Protein AF-A0A496U8Z9-F1 (afdb_monomer)

Structure (mmCIF, N/CA/C/O backbone):
data_AF-A0A496U8Z9-F1
#
_entry.id   AF-A0A496U8Z9-F1
#
loop_
_atom_site.group_PDB
_atom_site.id
_atom_site.type_symbol
_atom_site.label_atom_id
_atom_site.label_alt_id
_atom_site.label_comp_id
_atom_site.label_asym_id
_atom_site.label_entity_id
_atom_site.label_seq_id
_atom_site.pdbx_PDB_ins_code
_atom_site.Cartn_x
_atom_site.Cartn_y
_atom_site.Cartn_z
_atom_site.occupancy
_atom_site.B_iso_or_equiv
_atom_site.auth_seq_id
_atom_site.auth_comp_id
_atom_site.auth_asym_id
_atom_site.auth_atom_id
_atom_site.pdbx_PDB_model_num
ATOM 1 N N . SER A 1 1 ? -59.327 -59.558 38.442 1.00 37.56 1 SER A N 1
ATOM 2 C CA . SER A 1 1 ? -58.026 -59.622 37.744 1.00 37.56 1 SER A CA 1
ATOM 3 C C . SER A 1 1 ? -57.843 -58.344 36.946 1.00 37.56 1 SER A C 1
ATOM 5 O O . SER A 1 1 ? -58.833 -57.850 36.434 1.00 37.56 1 SER A O 1
ATOM 7 N N . CYS A 1 2 ? -56.614 -57.808 36.959 1.00 31.17 2 CYS A N 1
ATOM 8 C CA . CYS A 1 2 ? -55.960 -56.883 36.011 1.00 31.17 2 CYS A CA 1
ATOM 9 C C . CYS A 1 2 ? -56.812 -56.278 34.872 1.00 31.17 2 CYS A C 1
ATOM 11 O O . CYS A 1 2 ? -57.546 -56.996 34.214 1.00 31.17 2 CYS A O 1
ATOM 13 N N . SER A 1 3 ? -56.682 -55.022 34.450 1.00 31.50 3 SER A N 1
ATOM 14 C CA . SER A 1 3 ? -55.621 -54.024 34.623 1.00 31.50 3 SER A CA 1
ATOM 15 C C . SER A 1 3 ? -56.029 -52.769 33.832 1.00 31.50 3 SER A C 1
ATOM 17 O O . SER A 1 3 ? -56.545 -52.873 32.724 1.00 31.50 3 SER A O 1
ATOM 19 N N . THR A 1 4 ? -55.761 -51.610 34.425 1.00 34.09 4 THR A N 1
ATOM 20 C CA . THR A 1 4 ? -55.502 -50.270 33.860 1.00 34.09 4 THR A CA 1
ATOM 21 C C . THR A 1 4 ? -55.367 -50.082 32.335 1.00 34.09 4 THR A C 1
ATOM 23 O O . THR A 1 4 ? -54.475 -50.662 31.721 1.00 34.09 4 THR A O 1
ATOM 26 N N . SER A 1 5 ? -56.060 -49.068 31.792 1.00 32.75 5 SER A N 1
ATOM 27 C CA . SER A 1 5 ? -55.407 -48.002 31.002 1.00 32.75 5 SER A CA 1
ATOM 28 C C . SER A 1 5 ? -56.234 -46.704 31.029 1.00 32.75 5 SER A C 1
ATOM 30 O O . SER A 1 5 ? -57.256 -46.581 30.351 1.00 32.75 5 SER A O 1
ATOM 32 N N . GLU A 1 6 ? -55.787 -45.735 31.826 1.00 32.94 6 GLU A N 1
ATOM 33 C CA . GLU A 1 6 ? -56.320 -44.372 31.899 1.00 32.94 6 GLU A CA 1
ATOM 34 C C . GLU A 1 6 ? -55.903 -43.561 30.659 1.00 32.94 6 GLU A C 1
ATOM 36 O O . GLU A 1 6 ? -54.720 -43.486 30.324 1.00 32.94 6 GLU A O 1
ATOM 41 N N . ARG A 1 7 ? -56.858 -42.899 29.992 1.00 35.31 7 ARG A N 1
ATOM 42 C CA . ARG A 1 7 ? -56.572 -41.811 29.042 1.00 35.31 7 ARG A CA 1
ATOM 43 C C . ARG A 1 7 ? -56.657 -40.482 29.791 1.00 35.31 7 ARG A C 1
ATOM 45 O O . ARG A 1 7 ? -57.734 -40.102 30.240 1.00 35.31 7 ARG A O 1
ATOM 52 N N . LYS A 1 8 ? -55.528 -39.777 29.914 1.00 36.38 8 LYS A N 1
ATOM 53 C CA . LYS A 1 8 ? -55.473 -38.389 30.402 1.00 36.38 8 LYS A CA 1
ATOM 54 C C . LYS A 1 8 ? -55.891 -37.395 29.301 1.00 36.38 8 LYS A C 1
ATOM 56 O O . LYS A 1 8 ? -55.638 -37.674 28.127 1.00 36.38 8 LYS A O 1
ATOM 61 N N . PRO A 1 9 ? -56.489 -36.240 29.653 1.00 36.28 9 PRO A N 1
ATOM 62 C CA . PRO A 1 9 ? -56.895 -35.217 28.697 1.00 36.28 9 PRO A CA 1
ATOM 63 C C . PRO A 1 9 ? -55.717 -34.334 28.263 1.00 36.28 9 PRO A C 1
ATOM 65 O O . PRO A 1 9 ? -54.740 -34.159 28.992 1.00 36.28 9 PRO A O 1
ATOM 68 N N . ALA A 1 10 ? -55.840 -33.774 27.058 1.00 34.84 10 ALA A N 1
ATOM 69 C CA . ALA A 1 10 ? -54.882 -32.870 26.436 1.00 34.84 10 ALA A CA 1
ATOM 70 C C . ALA A 1 10 ? -54.678 -31.596 27.278 1.00 34.84 10 ALA A C 1
ATOM 72 O O . ALA A 1 10 ? -55.595 -30.796 27.458 1.00 34.84 10 ALA A O 1
ATOM 73 N N . GLY A 1 11 ? -53.460 -31.431 27.795 1.00 33.94 11 GLY A N 1
ATOM 74 C CA . GLY A 1 11 ? -53.018 -30.256 28.536 1.00 33.94 11 GLY A CA 1
ATOM 75 C C . GLY A 1 11 ? -52.516 -29.145 27.615 1.00 33.94 11 GLY A C 1
ATOM 76 O O . GLY A 1 11 ? -51.695 -29.379 26.732 1.00 33.94 11 GLY A O 1
ATOM 77 N N . GLN A 1 12 ? -53.049 -27.949 27.868 1.00 33.72 12 GLN A N 1
ATOM 78 C CA . GLN A 1 12 ? -52.487 -26.609 27.674 1.00 33.72 12 GLN A CA 1
ATOM 79 C C . GLN A 1 12 ? -51.120 -26.521 26.970 1.00 33.72 12 GLN A C 1
ATOM 81 O O . GLN A 1 12 ? -50.080 -26.900 27.510 1.00 33.72 12 GLN A O 1
ATOM 86 N N . GLN A 1 13 ? -51.127 -25.881 25.798 1.00 32.47 13 GLN A N 1
ATOM 87 C CA . GLN A 1 13 ? -49.945 -25.292 25.174 1.00 32.47 13 GLN A CA 1
ATOM 88 C C . GLN A 1 13 ? -49.421 -24.157 26.066 1.00 32.47 13 GLN A C 1
ATOM 90 O O . GLN A 1 13 ? -49.832 -23.006 25.956 1.00 32.47 13 GLN A O 1
ATOM 95 N N . GLY A 1 14 ? -48.520 -24.503 26.983 1.00 31.98 14 GLY A N 1
ATOM 96 C CA . GLY A 1 14 ? -47.671 -23.539 27.664 1.00 31.98 14 GLY A CA 1
ATOM 97 C C . GLY A 1 14 ? -46.698 -22.930 26.660 1.00 31.98 14 GLY A C 1
ATOM 98 O O . GLY A 1 14 ? -45.898 -23.639 26.044 1.00 31.98 14 GLY A O 1
ATOM 99 N N . SER A 1 15 ? -46.774 -21.611 26.503 1.00 34.94 15 SER A N 1
ATOM 100 C CA . SER A 1 15 ? -45.775 -20.798 25.824 1.00 34.94 15 SER A CA 1
ATOM 101 C C . SER A 1 15 ? -44.410 -21.044 26.468 1.00 34.94 15 SER A C 1
ATOM 103 O O . SER A 1 15 ? -44.129 -20.548 27.561 1.00 34.94 15 SER A O 1
ATOM 105 N N . LYS A 1 16 ? -43.545 -21.811 25.800 1.00 35.56 16 LYS A N 1
ATOM 106 C CA . LYS A 1 16 ? -42.118 -21.794 26.110 1.00 35.56 16 LYS A CA 1
ATOM 107 C C . LYS A 1 16 ? -41.588 -20.441 25.663 1.00 35.56 16 LYS A C 1
ATOM 109 O O . LYS A 1 16 ? -41.368 -20.206 24.478 1.00 35.56 16 LYS A O 1
ATOM 114 N N . SER A 1 17 ? -41.469 -19.551 26.640 1.00 34.66 17 SER A N 1
ATOM 115 C CA . SER A 1 17 ? -40.651 -18.351 26.602 1.00 34.66 17 SER A CA 1
ATOM 116 C C . SER A 1 17 ? -39.346 -18.649 25.870 1.00 34.66 17 SER A C 1
ATOM 118 O O . SER A 1 17 ? -38.531 -19.449 26.332 1.00 34.66 17 SER A O 1
ATOM 120 N N . ALA A 1 18 ? -39.173 -18.016 24.713 1.00 37.81 18 ALA A N 1
ATOM 121 C CA . ALA A 1 18 ? -37.884 -17.884 24.070 1.00 37.81 18 ALA A CA 1
ATOM 122 C C . ALA A 1 18 ? -37.000 -17.048 25.003 1.00 37.81 18 ALA A C 1
ATOM 124 O O . ALA A 1 18 ? -37.036 -15.818 24.985 1.00 37.81 18 ALA A O 1
ATOM 125 N N . GLU A 1 19 ? -36.245 -17.721 25.869 1.00 35.44 19 GLU A N 1
ATOM 126 C CA . GLU A 1 19 ? -35.077 -17.130 26.505 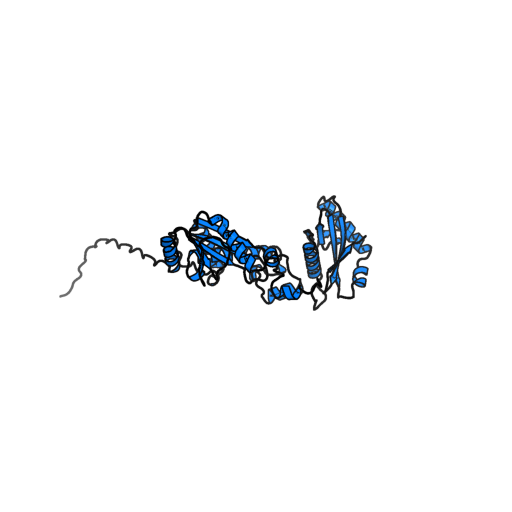1.00 35.44 19 GLU A CA 1
ATOM 127 C C . GLU A 1 19 ? -34.099 -16.775 25.385 1.00 35.44 19 GLU A C 1
ATOM 129 O O . GLU A 1 19 ? -33.361 -17.606 24.861 1.00 35.44 19 GLU A O 1
ATOM 134 N N . CYS A 1 20 ? -34.179 -15.518 24.957 1.00 34.84 20 CYS A N 1
ATOM 135 C CA . CYS A 1 20 ? -33.218 -14.878 24.083 1.00 34.84 20 CYS A CA 1
ATOM 136 C C . CYS A 1 20 ? -31.844 -15.006 24.746 1.00 34.84 20 CYS A C 1
ATOM 138 O O . CYS A 1 20 ? -31.575 -14.355 25.761 1.00 34.84 20 CYS A O 1
ATOM 140 N N . SER A 1 21 ? -30.987 -15.879 24.209 1.00 40.31 21 SER A N 1
ATOM 141 C CA . SER A 1 21 ? -29.599 -15.970 24.635 1.00 40.31 21 SER A CA 1
ATOM 142 C C . SER A 1 21 ? -28.956 -14.610 24.376 1.00 40.31 21 SER A C 1
ATOM 144 O O . SER A 1 21 ? -28.661 -14.269 23.231 1.00 40.31 21 SER A O 1
ATOM 146 N N . ARG A 1 22 ? -28.764 -13.799 25.420 1.00 48.03 22 ARG A N 1
ATOM 147 C CA . ARG A 1 22 ? -27.921 -12.605 25.321 1.00 48.03 22 ARG A CA 1
ATOM 148 C C . ARG A 1 22 ? -26.521 -13.097 24.977 1.00 48.03 22 ARG A C 1
ATOM 150 O O . ARG A 1 22 ? -25.828 -13.624 25.845 1.00 48.03 22 ARG A O 1
ATOM 157 N N . SER A 1 23 ? -26.131 -12.987 23.710 1.00 60.88 23 SER A N 1
ATOM 158 C CA . SER A 1 23 ? -24.757 -13.245 23.293 1.00 60.88 23 SER A CA 1
ATOM 159 C C . SER A 1 23 ? -23.847 -12.358 24.137 1.00 60.88 23 SER A C 1
ATOM 161 O O . SER A 1 23 ? -24.056 -11.145 24.221 1.00 60.88 23 SER A O 1
ATOM 163 N N . LYS A 1 24 ? -22.879 -12.964 24.824 1.00 84.00 24 LYS A N 1
ATOM 164 C CA . LYS A 1 24 ? -21.907 -12.232 25.635 1.00 84.00 24 LYS A CA 1
ATOM 165 C C . LYS A 1 24 ? -21.156 -11.256 24.722 1.00 84.00 24 LYS A C 1
ATOM 167 O O . LYS A 1 24 ? -20.580 -11.696 23.732 1.00 84.00 24 LYS A O 1
ATOM 172 N N . LEU A 1 25 ? -21.182 -9.963 25.058 1.00 89.12 25 LEU A N 1
ATOM 173 C CA . LEU A 1 25 ? -20.437 -8.931 24.329 1.00 89.12 25 LEU A CA 1
ATOM 174 C C . LEU A 1 25 ? -18.949 -9.285 24.279 1.00 89.12 25 LEU A C 1
ATOM 176 O O . LEU A 1 25 ? -18.395 -9.819 25.249 1.00 89.12 25 LEU A O 1
ATOM 180 N N . SER A 1 26 ? -18.301 -8.975 23.161 1.00 91.69 26 SER A N 1
ATOM 181 C CA . SER A 1 26 ? -16.880 -9.240 22.984 1.00 91.69 26 SER A CA 1
ATOM 182 C C . SER A 1 26 ? -16.027 -8.350 23.895 1.00 91.69 26 SER A C 1
ATOM 184 O O . SER A 1 26 ? -16.352 -7.195 24.169 1.00 91.69 26 SER A O 1
ATOM 186 N N . GLU A 1 27 ? -14.876 -8.861 24.344 1.00 93.44 27 GLU A N 1
ATOM 187 C CA . GLU A 1 27 ? -13.920 -8.066 25.135 1.00 93.44 27 GLU A CA 1
ATOM 188 C C . GLU A 1 27 ? -13.442 -6.821 24.372 1.00 93.44 27 GLU A C 1
ATOM 190 O O . GLU A 1 27 ? -13.219 -5.773 24.972 1.00 93.44 27 GLU A O 1
ATOM 195 N N . ARG A 1 28 ? -13.345 -6.923 23.038 1.00 94.50 28 ARG A N 1
ATOM 196 C CA . ARG A 1 28 ? -12.971 -5.815 22.150 1.00 94.50 28 ARG A CA 1
ATOM 197 C C . ARG A 1 28 ? -14.015 -4.705 22.135 1.00 94.50 28 ARG A C 1
ATOM 199 O O . ARG A 1 28 ? -13.657 -3.529 22.141 1.00 94.50 28 ARG A O 1
ATOM 206 N N . PHE A 1 29 ? -15.293 -5.075 22.129 1.00 95.62 29 PHE A N 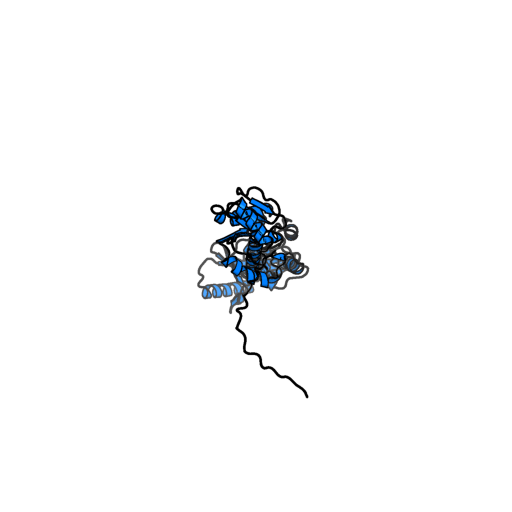1
ATOM 207 C CA . PHE A 1 29 ? -16.388 -4.122 22.244 1.00 95.62 29 PHE A CA 1
ATOM 208 C C . PHE A 1 29 ? -16.394 -3.441 23.613 1.00 95.62 29 PHE A C 1
ATOM 210 O O . PHE A 1 29 ? -16.484 -2.220 23.691 1.00 95.62 29 PHE A O 1
ATOM 217 N N . LEU A 1 30 ? -16.246 -4.215 24.692 1.00 96.06 30 LEU A N 1
ATOM 218 C CA . LEU A 1 30 ? -16.227 -3.677 26.055 1.00 96.06 30 LEU A CA 1
ATOM 219 C C . LEU A 1 30 ? -15.049 -2.722 26.287 1.00 96.06 30 LEU A C 1
ATOM 221 O O . LEU A 1 30 ? -15.206 -1.712 26.972 1.00 96.06 30 LEU A O 1
ATOM 225 N N . PHE A 1 31 ? -13.893 -3.009 25.687 1.00 96.81 31 PHE A N 1
ATOM 226 C CA . PHE A 1 31 ? -12.748 -2.105 25.689 1.00 96.81 31 PHE A CA 1
ATOM 227 C C . PHE A 1 31 ? -13.080 -0.770 25.011 1.00 96.81 31 PHE A C 1
ATOM 229 O O . PHE A 1 31 ? -12.875 0.288 25.595 1.00 96.81 31 PHE A O 1
ATOM 236 N N . ASP A 1 32 ? -13.649 -0.792 23.807 1.00 97.56 32 ASP A N 1
ATOM 237 C CA . ASP A 1 32 ? -14.072 0.434 23.123 1.00 97.56 32 ASP A CA 1
ATOM 238 C C . ASP A 1 32 ? -15.132 1.197 23.933 1.00 97.56 32 ASP A C 1
ATOM 240 O O . ASP A 1 32 ? -15.069 2.421 24.051 1.00 97.56 32 ASP A O 1
ATOM 244 N N . GLN A 1 33 ? -16.075 0.479 24.549 1.00 97.25 33 GLN A N 1
ATOM 245 C CA . GLN A 1 33 ? -17.112 1.062 25.394 1.00 97.25 33 GLN A CA 1
ATOM 246 C C . GLN A 1 33 ? -16.526 1.824 26.589 1.00 97.25 33 GLN A C 1
ATOM 248 O O . GLN A 1 33 ? -17.033 2.898 26.912 1.00 97.25 33 GLN A O 1
ATOM 253 N N . SER A 1 34 ? -15.460 1.323 27.226 1.00 97.38 34 SER A N 1
ATOM 254 C CA . SER A 1 34 ? -14.837 2.031 28.352 1.00 97.38 34 SER A CA 1
ATOM 255 C C . SER A 1 34 ? -14.232 3.366 27.919 1.00 97.38 34 SER A C 1
ATOM 257 O O . SER A 1 34 ? -14.403 4.362 28.613 1.00 97.38 34 SER A O 1
ATOM 259 N N . TYR A 1 35 ? -13.594 3.418 26.745 1.00 97.94 35 TYR A N 1
ATOM 260 C CA . TYR A 1 35 ? -13.074 4.675 26.202 1.00 97.94 35 TYR A CA 1
ATOM 261 C C . TYR A 1 35 ? -14.193 5.622 25.769 1.00 97.94 35 TYR A C 1
ATOM 263 O O . TYR A 1 35 ? -14.061 6.827 25.949 1.00 97.94 35 TYR A O 1
ATOM 271 N N . ARG A 1 36 ? -15.314 5.112 25.247 1.00 97.38 36 ARG A N 1
ATOM 272 C CA . ARG A 1 36 ? -16.467 5.969 24.927 1.00 97.38 36 ARG A CA 1
ATOM 273 C C . ARG A 1 36 ? -17.066 6.623 26.166 1.00 97.38 36 ARG A C 1
ATOM 275 O O . ARG A 1 36 ? -17.423 7.792 26.117 1.00 97.38 36 ARG A O 1
ATOM 282 N N . LEU A 1 37 ? -17.153 5.885 27.273 1.00 97.38 37 LEU A N 1
ATOM 283 C CA . LEU A 1 37 ? -17.646 6.423 28.544 1.00 97.38 37 LEU A CA 1
ATOM 284 C C . LEU A 1 37 ? -16.724 7.506 29.119 1.00 97.38 37 LEU A C 1
ATOM 286 O O . LEU A 1 37 ? -17.211 8.434 29.756 1.00 97.38 37 LEU A O 1
ATOM 290 N N . GLU A 1 38 ? -15.413 7.386 28.905 1.00 97.81 38 GLU A N 1
ATOM 291 C CA . GLU A 1 38 ? -14.422 8.334 29.424 1.00 97.81 38 GLU A CA 1
ATOM 292 C C . GLU A 1 38 ? -14.228 9.561 28.517 1.00 97.81 38 GLU A C 1
ATOM 294 O O . GLU A 1 38 ? -14.082 10.672 29.020 1.00 97.81 38 GLU A O 1
ATOM 299 N N . TYR A 1 39 ? -14.240 9.376 27.193 1.00 97.31 39 TYR A N 1
ATOM 300 C CA . TYR A 1 39 ? -13.831 10.404 26.228 1.00 97.31 39 TYR A CA 1
ATOM 301 C C . TYR A 1 39 ? -14.933 10.857 25.264 1.00 97.31 39 TYR A C 1
ATOM 303 O O . TYR A 1 39 ? -14.794 11.924 24.683 1.00 97.31 39 TYR A O 1
ATOM 311 N N . GLY A 1 40 ? -16.009 10.088 25.071 1.00 97.31 40 GLY A N 1
ATOM 312 C CA . GLY A 1 40 ? -17.040 10.375 24.068 1.00 97.31 40 GLY A CA 1
ATOM 313 C C . GLY A 1 40 ? -16.833 9.606 22.761 1.00 97.31 40 GLY A C 1
ATOM 314 O O . GLY A 1 40 ? -16.827 8.373 22.741 1.00 97.31 40 GLY A O 1
ATOM 315 N N . VAL A 1 41 ? -16.715 10.307 21.634 1.00 98.00 41 VAL A N 1
ATOM 316 C CA . VAL A 1 41 ? -16.587 9.671 20.318 1.00 98.00 41 VAL A CA 1
ATOM 317 C C . VAL A 1 41 ? -15.158 9.191 20.095 1.00 98.00 41 VAL A C 1
ATOM 319 O O . VAL A 1 41 ? -14.204 9.966 20.111 1.00 98.00 41 VAL A O 1
ATOM 322 N N . ILE A 1 42 ? -15.011 7.897 19.815 1.00 98.50 42 ILE A N 1
ATOM 323 C CA . ILE A 1 42 ? -13.712 7.283 19.535 1.00 98.50 42 ILE A CA 1
ATOM 324 C C . ILE A 1 42 ? -13.573 6.905 18.059 1.00 98.50 42 ILE A C 1
ATOM 326 O O . ILE A 1 42 ? -14.553 6.539 17.406 1.00 98.50 42 ILE A O 1
ATOM 330 N N . ALA A 1 43 ? -12.340 6.916 17.556 1.00 98.62 43 ALA A N 1
ATOM 331 C CA . ALA A 1 43 ? -11.996 6.337 16.261 1.00 98.62 43 ALA A CA 1
ATOM 332 C C . ALA A 1 43 ? -10.847 5.338 16.404 1.00 98.62 43 ALA A C 1
ATOM 334 O O . ALA A 1 43 ? -9.840 5.640 17.037 1.00 98.62 43 ALA A O 1
ATOM 335 N N . GLY A 1 44 ? -10.971 4.167 15.786 1.00 98.50 44 GLY A N 1
ATOM 336 C CA . GLY A 1 44 ? -9.868 3.216 15.661 1.00 98.50 44 GLY A CA 1
ATOM 337 C C . GLY A 1 44 ? -9.011 3.520 14.438 1.00 98.50 44 GLY A C 1
ATOM 338 O O . GLY A 1 44 ? -9.548 3.929 13.409 1.00 98.50 44 GLY A O 1
ATOM 339 N N . LEU A 1 45 ? -7.699 3.310 14.533 1.00 98.69 45 LEU A N 1
ATOM 340 C CA . LEU A 1 45 ? -6.748 3.531 13.447 1.00 98.69 45 LEU A CA 1
ATOM 341 C C . LEU A 1 45 ? -5.712 2.405 13.373 1.00 98.69 45 LEU A C 1
ATOM 343 O O . LEU A 1 45 ? -5.123 2.034 14.387 1.00 98.69 45 LEU A O 1
ATOM 347 N N . ASP A 1 46 ? -5.461 1.907 12.164 1.00 98.44 46 ASP A N 1
ATOM 348 C CA . ASP A 1 46 ? -4.388 0.946 11.864 1.00 98.44 46 ASP A CA 1
ATOM 349 C C . ASP A 1 46 ? -3.860 1.139 10.427 1.00 98.44 46 ASP A C 1
ATOM 351 O O . ASP A 1 46 ? -4.510 1.788 9.595 1.00 98.44 46 ASP A O 1
ATOM 355 N N . GLU A 1 47 ? -2.694 0.567 10.116 1.00 98.00 47 GLU A N 1
ATOM 356 C CA . GLU A 1 47 ? -2.089 0.572 8.788 1.00 98.00 47 GLU A CA 1
ATOM 357 C C . GLU A 1 47 ? -1.746 -0.800 8.199 1.00 98.00 47 GLU A C 1
ATOM 359 O O . GLU A 1 47 ? -1.293 -1.740 8.847 1.00 98.00 47 GLU A O 1
ATOM 364 N N . ALA A 1 48 ? -1.835 -0.875 6.874 1.00 97.94 48 ALA A N 1
ATOM 365 C CA . ALA A 1 48 ? -1.350 -1.981 6.075 1.00 97.94 48 ALA A CA 1
ATOM 366 C C . ALA A 1 48 ? -0.234 -1.520 5.132 1.00 97.94 48 ALA A C 1
ATOM 368 O O . ALA A 1 48 ? -0.305 -0.473 4.487 1.00 97.94 48 ALA A O 1
ATOM 369 N N . GLY A 1 49 ? 0.783 -2.370 4.960 1.00 96.75 49 GLY A N 1
ATOM 370 C CA . GLY A 1 49 ? 1.793 -2.179 3.916 1.00 96.75 49 GLY A CA 1
ATOM 371 C C . GLY A 1 49 ? 3.115 -1.575 4.354 1.00 96.75 49 GLY A C 1
ATOM 372 O O . GLY A 1 49 ? 3.857 -1.095 3.503 1.00 96.75 49 GLY A O 1
ATOM 373 N N . ARG A 1 50 ? 3.468 -1.631 5.636 1.00 96.44 50 ARG A N 1
ATOM 374 C CA . ARG A 1 50 ? 4.760 -1.123 6.116 1.00 96.44 50 ARG A CA 1
ATOM 375 C C . ARG A 1 50 ? 5.971 -1.922 5.607 1.00 96.44 50 ARG A C 1
ATOM 377 O O . ARG A 1 50 ? 6.951 -1.327 5.182 1.00 96.44 50 ARG A O 1
ATOM 384 N N . GLY A 1 51 ? 5.895 -3.254 5.608 1.00 95.19 51 GLY A N 1
ATOM 385 C CA . GLY A 1 51 ? 7.009 -4.152 5.243 1.00 95.19 51 GLY A CA 1
ATOM 386 C C . GLY A 1 51 ? 7.259 -4.449 3.747 1.00 95.19 51 GLY A C 1
ATOM 387 O O . GLY A 1 51 ? 8.409 -4.691 3.393 1.00 95.19 51 GLY A O 1
ATOM 388 N N . PRO A 1 52 ? 6.246 -4.472 2.860 1.00 97.38 52 PRO A N 1
ATOM 389 C CA . PRO A 1 52 ? 6.422 -4.759 1.433 1.00 97.38 52 PRO A CA 1
ATOM 390 C C . PRO A 1 52 ? 7.469 -3.893 0.720 1.00 97.38 52 PRO A C 1
ATOM 392 O O . PRO A 1 52 ? 7.610 -2.709 1.017 1.00 97.38 52 PRO A O 1
ATOM 395 N N . VAL A 1 53 ? 8.150 -4.475 -0.273 1.00 97.06 53 VAL A N 1
ATOM 396 C CA . VAL A 1 53 ? 9.120 -3.775 -1.142 1.00 97.06 53 VAL A CA 1
ATOM 397 C C . VAL A 1 53 ? 8.443 -3.054 -2.313 1.00 97.06 53 VAL A C 1
ATOM 399 O O . VAL A 1 53 ? 9.101 -2.348 -3.069 1.00 97.06 53 VAL A O 1
ATOM 402 N N . ALA A 1 54 ? 7.128 -3.225 -2.471 1.00 96.00 54 ALA A N 1
ATOM 403 C CA . ALA A 1 54 ? 6.318 -2.555 -3.479 1.00 96.00 54 ALA A CA 1
ATOM 404 C C . ALA A 1 54 ? 4.935 -2.161 -2.943 1.00 96.00 54 ALA A C 1
ATOM 406 O O . ALA A 1 54 ? 4.392 -2.775 -2.016 1.00 96.00 54 ALA A O 1
ATOM 407 N N . GLY A 1 55 ? 4.355 -1.149 -3.579 1.00 96.44 55 GLY A N 1
ATOM 408 C CA . GLY A 1 55 ? 3.031 -0.620 -3.303 1.00 96.44 55 GLY A CA 1
ATOM 409 C C . GLY A 1 55 ? 2.995 0.446 -2.208 1.00 96.44 55 GLY A C 1
ATOM 410 O O . GLY A 1 55 ? 4.015 0.762 -1.584 1.00 96.44 55 GLY A O 1
ATOM 411 N N . PRO A 1 56 ? 1.805 0.997 -1.943 1.00 97.56 56 PRO A N 1
ATOM 412 C CA . PRO A 1 56 ? 1.614 2.070 -0.979 1.00 97.56 56 PRO A CA 1
ATOM 413 C C . PRO A 1 56 ? 1.595 1.565 0.469 1.00 97.56 56 PRO A C 1
ATOM 415 O O . PRO A 1 56 ? 1.467 0.361 0.741 1.00 97.56 56 PRO A O 1
ATOM 418 N N . LEU A 1 57 ? 1.721 2.516 1.390 1.00 98.56 57 LEU A N 1
ATOM 419 C CA . LEU A 1 57 ? 1.259 2.398 2.768 1.00 98.56 57 LEU A CA 1
ATOM 420 C C . LEU A 1 57 ? -0.180 2.924 2.829 1.00 98.56 57 LEU A C 1
ATOM 422 O O . LEU A 1 57 ? -0.461 3.989 2.279 1.00 98.56 57 LEU A O 1
ATOM 426 N N . VAL A 1 58 ? -1.076 2.184 3.475 1.00 98.69 58 VAL A N 1
ATOM 427 C CA . VAL A 1 58 ? -2.489 2.555 3.623 1.00 98.69 58 VAL A CA 1
ATOM 428 C C . VAL A 1 58 ? -2.839 2.518 5.100 1.00 98.69 58 VAL A C 1
ATOM 430 O O . VAL A 1 58 ? -2.797 1.450 5.697 1.00 98.69 58 VAL A O 1
ATOM 433 N N . ALA A 1 59 ? -3.194 3.661 5.673 1.00 98.75 59 ALA A N 1
ATOM 434 C CA . ALA A 1 59 ? -3.825 3.754 6.981 1.00 98.75 59 ALA A CA 1
ATOM 435 C C . ALA A 1 59 ? -5.338 3.912 6.820 1.00 98.75 59 ALA A C 1
ATOM 437 O O . ALA A 1 59 ? -5.804 4.497 5.839 1.00 98.75 59 ALA A O 1
ATOM 438 N N . CYS A 1 60 ? -6.100 3.421 7.788 1.00 98.81 60 CYS A N 1
ATOM 439 C CA . CYS A 1 60 ? -7.537 3.635 7.867 1.00 98.81 60 CYS A CA 1
ATOM 440 C C . CYS A 1 60 ? -7.902 4.128 9.261 1.00 98.81 60 CYS A C 1
ATOM 442 O O . CYS A 1 60 ? -7.379 3.604 10.237 1.00 98.81 60 CYS A O 1
ATOM 444 N N . ALA A 1 61 ? -8.791 5.116 9.336 1.00 98.69 61 ALA A N 1
ATOM 445 C CA . ALA A 1 61 ? -9.423 5.559 10.568 1.00 98.69 61 ALA A CA 1
ATOM 446 C C . ALA A 1 61 ? -10.935 5.318 10.472 1.00 98.69 61 ALA A C 1
ATOM 448 O O . ALA A 1 61 ? -11.547 5.642 9.448 1.00 98.69 61 ALA A O 1
ATOM 449 N N . VAL A 1 62 ? -11.527 4.747 11.520 1.00 98.44 62 VAL A N 1
ATOM 450 C CA . VAL A 1 62 ? -12.933 4.328 11.534 1.00 98.44 62 VAL A CA 1
ATOM 451 C C . VAL A 1 62 ? -13.616 4.768 12.824 1.00 98.44 62 VAL A C 1
ATOM 453 O O . VAL A 1 62 ? -13.160 4.430 13.914 1.00 98.44 62 VAL A O 1
ATOM 456 N N . VAL A 1 63 ? -14.745 5.465 12.692 1.00 98.44 63 VAL A N 1
ATOM 457 C CA . VAL A 1 63 ? -15.697 5.715 13.783 1.00 98.44 63 VAL A CA 1
ATOM 458 C C . VAL A 1 63 ? -16.834 4.712 13.640 1.00 98.44 63 VAL A C 1
ATOM 460 O O . VAL A 1 63 ? -17.672 4.839 12.745 1.00 98.44 63 VAL A O 1
ATOM 463 N N . MET A 1 64 ? -16.865 3.703 14.506 1.00 97.94 64 MET A N 1
ATOM 464 C CA . MET A 1 64 ? -17.939 2.706 14.523 1.00 97.94 64 MET A CA 1
ATOM 465 C C . MET A 1 64 ? -19.194 3.256 15.207 1.00 97.94 64 MET A C 1
ATOM 467 O O . MET A 1 64 ? -19.107 4.111 16.092 1.00 97.94 64 MET A O 1
ATOM 471 N N . ARG A 1 65 ? -20.371 2.739 14.839 1.00 96.81 65 ARG A N 1
ATOM 472 C CA . ARG A 1 65 ? -21.570 2.885 15.673 1.00 96.81 65 ARG A CA 1
ATOM 473 C C . ARG A 1 65 ? -21.328 2.332 17.082 1.00 96.81 65 ARG A C 1
ATOM 475 O O . ARG A 1 65 ? -20.595 1.364 17.272 1.00 96.81 65 ARG A O 1
ATOM 482 N N . GLU A 1 66 ? -21.969 2.952 18.066 1.00 93.50 66 GLU A N 1
ATOM 483 C CA . GLU A 1 66 ? -21.761 2.652 19.489 1.00 93.50 66 GLU A CA 1
ATOM 484 C C . GLU A 1 66 ? -22.294 1.278 19.908 1.00 93.50 66 GLU A C 1
ATOM 486 O O . GLU A 1 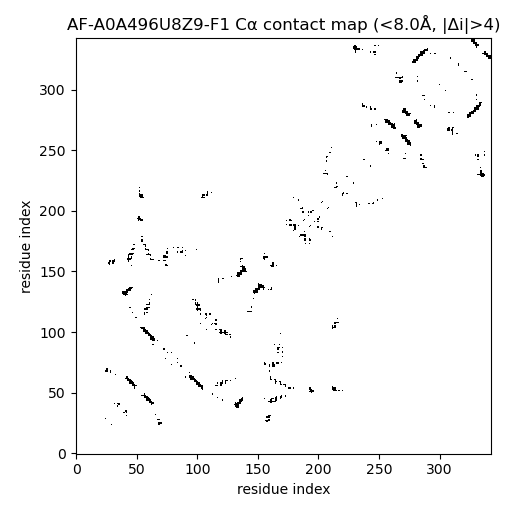66 ? -21.763 0.684 20.840 1.00 93.50 66 GLU A O 1
ATOM 491 N N . ASP A 1 67 ? -23.304 0.770 19.204 1.00 92.94 67 ASP A N 1
ATOM 492 C CA . ASP A 1 67 ? -23.992 -0.495 19.468 1.00 92.94 67 ASP A CA 1
ATOM 493 C C . ASP A 1 67 ? -23.449 -1.674 18.646 1.00 92.94 67 ASP A C 1
ATOM 495 O O . ASP A 1 67 ? -23.934 -2.797 18.771 1.00 92.94 67 ASP A O 1
ATOM 499 N N . PHE A 1 68 ? -22.460 -1.429 17.784 1.00 94.88 68 PHE A N 1
ATOM 500 C CA . PHE A 1 68 ? -21.917 -2.461 16.915 1.00 94.88 68 PHE A CA 1
ATOM 501 C C . PHE A 1 68 ? -20.903 -3.329 17.660 1.00 94.88 68 PHE A C 1
ATOM 503 O O . PHE A 1 68 ? -19.831 -2.851 18.025 1.00 94.88 68 PHE A O 1
ATOM 510 N N . ASP A 1 69 ? -21.217 -4.615 17.797 1.00 94.62 69 ASP A N 1
ATOM 511 C CA . ASP A 1 69 ? -20.293 -5.680 18.184 1.00 94.62 69 ASP A CA 1
ATOM 512 C C . ASP A 1 69 ? -20.307 -6.777 17.112 1.00 94.62 69 ASP A C 1
ATOM 514 O O . ASP A 1 69 ? -21.322 -7.015 16.455 1.00 94.62 69 ASP A O 1
ATOM 518 N N . HIS A 1 70 ? -19.174 -7.450 16.916 1.00 92.50 70 HIS A N 1
ATOM 519 C CA . HIS A 1 70 ? -19.057 -8.512 15.924 1.00 92.50 70 HIS A CA 1
ATOM 520 C C . HIS A 1 70 ? -18.039 -9.568 16.359 1.00 92.50 70 HIS A C 1
ATOM 522 O O . HIS A 1 70 ? -16.832 -9.331 16.361 1.00 92.50 70 HIS A O 1
ATOM 528 N N . GLU A 1 71 ? -18.515 -10.782 16.637 1.00 88.50 71 GLU A N 1
ATOM 529 C CA . GLU A 1 71 ? -17.711 -11.867 17.219 1.00 88.50 71 GLU A CA 1
ATOM 530 C C . GLU A 1 71 ? -16.476 -12.229 16.374 1.00 88.50 71 GLU A C 1
ATOM 532 O O . GLU A 1 71 ? -15.365 -12.373 16.890 1.00 88.50 71 GLU A O 1
ATOM 537 N N . VAL A 1 72 ? -16.651 -12.311 15.050 1.00 90.81 72 VAL A N 1
ATOM 538 C CA . VAL A 1 72 ? -15.576 -12.678 14.108 1.00 90.81 72 VAL A CA 1
ATOM 539 C C . VAL A 1 72 ? -14.571 -11.541 13.885 1.00 90.81 72 VAL A C 1
ATOM 541 O O . VAL A 1 72 ? -13.444 -11.801 13.461 1.00 90.81 72 VAL A O 1
ATOM 544 N N . LEU A 1 73 ? -14.947 -10.281 14.148 1.00 91.44 73 LEU A N 1
ATO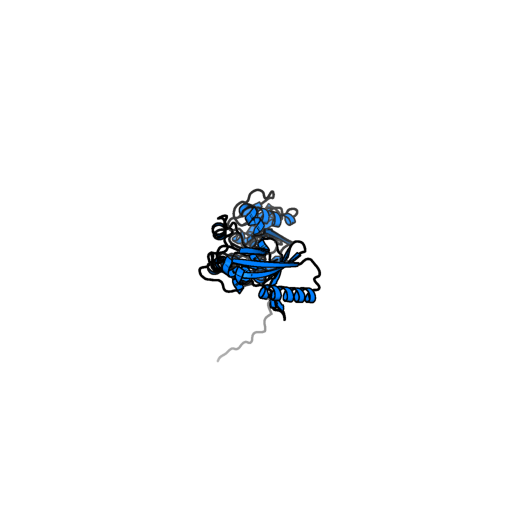M 545 C CA . LEU A 1 73 ? -14.072 -9.147 13.868 1.00 91.44 73 LEU A CA 1
ATOM 546 C C . LEU A 1 73 ? -12.880 -9.174 14.830 1.00 91.44 73 LEU A C 1
ATOM 548 O O . LEU A 1 73 ? -13.025 -9.191 16.056 1.00 91.44 73 LEU A O 1
ATOM 552 N N . ASN A 1 74 ? -11.686 -9.226 14.250 1.00 88.69 74 ASN A N 1
ATOM 553 C CA . ASN A 1 74 ? -10.423 -9.432 14.946 1.00 88.69 74 ASN A CA 1
ATOM 554 C C . ASN A 1 74 ? -9.271 -8.876 14.092 1.00 88.69 74 ASN A C 1
ATOM 556 O O . ASN A 1 74 ? -9.500 -8.416 12.971 1.00 88.69 74 ASN A O 1
ATOM 560 N N . ASP A 1 75 ? -8.043 -8.977 14.600 1.00 84.56 75 ASP A N 1
ATOM 561 C CA . ASP A 1 75 ? -6.802 -8.670 13.880 1.00 84.56 75 ASP A CA 1
ATOM 562 C C . ASP A 1 75 ? -6.835 -9.235 12.451 1.00 84.56 75 ASP A C 1
ATOM 564 O O . ASP A 1 75 ? -6.944 -10.449 12.235 1.00 84.56 75 ASP A O 1
ATOM 568 N N . SER A 1 76 ? -6.711 -8.338 11.467 1.00 85.62 76 SER A N 1
ATOM 569 C CA . SER A 1 76 ? -6.759 -8.672 10.044 1.00 85.62 76 SER A CA 1
ATOM 570 C C . SER A 1 76 ? -5.782 -9.781 9.642 1.00 85.62 76 SER A C 1
ATOM 572 O O . SER A 1 76 ? -6.080 -10.538 8.715 1.00 85.62 76 SER A O 1
ATOM 574 N N . LYS A 1 77 ? -4.644 -9.928 10.333 1.00 87.88 77 LYS A N 1
ATOM 575 C CA . LYS A 1 77 ? -3.615 -10.950 10.079 1.00 87.88 77 LYS A CA 1
ATOM 576 C C . LYS A 1 77 ? -4.053 -12.343 10.535 1.00 87.88 77 LYS A C 1
ATOM 578 O O . LYS A 1 77 ? -3.565 -13.331 9.993 1.00 87.88 77 LYS A O 1
ATOM 583 N N . LYS A 1 78 ? -4.983 -12.429 11.493 1.00 90.25 78 LYS A N 1
ATOM 584 C CA . LYS A 1 78 ? -5.588 -13.687 11.971 1.00 90.25 78 LYS A CA 1
ATOM 585 C C . LYS A 1 78 ? -6.777 -14.133 11.122 1.00 90.25 78 LYS A C 1
ATOM 587 O O . LYS A 1 78 ? -7.274 -15.243 11.290 1.00 90.25 78 LYS A O 1
ATOM 592 N N . LEU A 1 79 ? -7.236 -13.279 10.212 1.00 93.25 79 LEU A N 1
ATOM 593 C CA . LEU A 1 79 ? -8.351 -13.557 9.321 1.00 93.25 79 LEU A CA 1
ATOM 594 C C . LEU A 1 79 ? -7.848 -14.042 7.957 1.00 93.25 79 LEU A C 1
ATOM 596 O O . LEU A 1 79 ? -6.779 -13.660 7.479 1.00 93.25 79 LEU A O 1
ATOM 600 N N . THR A 1 80 ? -8.642 -14.875 7.288 1.00 95.88 80 THR A N 1
ATOM 601 C CA . THR A 1 80 ? -8.384 -15.216 5.881 1.00 95.88 80 THR A CA 1
ATOM 602 C C . THR A 1 80 ? -8.818 -14.067 4.972 1.00 95.88 80 THR A C 1
ATOM 604 O O . THR A 1 80 ? -9.631 -13.229 5.363 1.00 95.88 80 THR A O 1
ATOM 607 N N . ASP A 1 81 ? -8.312 -14.027 3.735 1.00 94.88 81 ASP A N 1
ATOM 608 C CA . ASP A 1 81 ? -8.717 -12.994 2.770 1.00 94.88 81 ASP A CA 1
ATOM 609 C C . ASP A 1 81 ? -10.223 -13.001 2.505 1.00 94.88 81 ASP A C 1
ATOM 611 O O . ASP A 1 81 ? -10.869 -11.955 2.516 1.00 94.88 81 ASP A O 1
ATOM 615 N N . ARG A 1 82 ? -10.795 -14.204 2.389 1.00 96.62 82 ARG A N 1
ATOM 616 C CA . ARG A 1 82 ? -12.235 -14.406 2.242 1.00 96.62 82 ARG A CA 1
ATOM 617 C C . ARG A 1 82 ? -13.015 -13.768 3.391 1.00 96.62 82 ARG A C 1
ATOM 619 O O . ARG A 1 82 ? -13.950 -13.019 3.137 1.00 96.62 82 ARG A O 1
ATOM 626 N N . VAL A 1 83 ? -12.609 -14.027 4.637 1.00 97.00 83 VAL A N 1
ATOM 627 C CA . VAL A 1 83 ? -13.293 -13.481 5.822 1.00 97.00 83 VAL A CA 1
ATOM 628 C C . VAL A 1 83 ? -13.150 -11.961 5.887 1.00 97.00 83 VAL A C 1
ATOM 630 O O . VAL A 1 83 ? -14.137 -11.273 6.118 1.00 97.00 83 VAL A O 1
ATOM 633 N N . ARG A 1 84 ? -11.965 -11.405 5.601 1.00 97.75 84 ARG A N 1
ATOM 634 C CA . ARG A 1 84 ? -11.785 -9.942 5.546 1.00 97.75 84 ARG A CA 1
ATOM 635 C C . ARG A 1 84 ? -12.703 -9.284 4.517 1.00 97.75 84 ARG A C 1
ATOM 637 O O . ARG A 1 84 ? -13.316 -8.265 4.813 1.00 97.75 84 ARG A O 1
ATOM 644 N N . ARG A 1 85 ? -12.824 -9.871 3.325 1.00 97.56 85 ARG A N 1
ATOM 645 C CA . ARG A 1 85 ? -13.700 -9.355 2.261 1.00 97.56 85 ARG A CA 1
ATOM 646 C C . ARG A 1 85 ? -15.185 -9.474 2.600 1.00 97.56 85 ARG A C 1
ATOM 648 O O . ARG A 1 85 ? -15.949 -8.628 2.161 1.00 97.56 85 ARG A O 1
ATOM 655 N N . GLN A 1 86 ? -15.579 -10.471 3.393 1.00 97.50 86 GLN A N 1
ATOM 656 C CA . GLN A 1 86 ? -16.938 -10.582 3.940 1.00 97.50 86 GLN A CA 1
ATOM 657 C C . GLN A 1 86 ? -17.205 -9.548 5.043 1.00 97.50 86 GLN A C 1
ATOM 65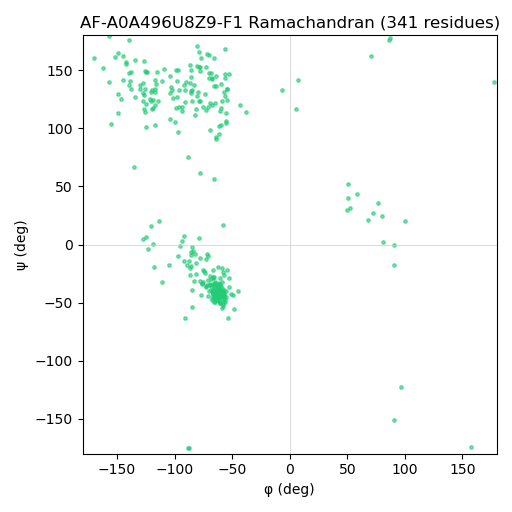9 O O . GLN A 1 86 ? -18.302 -9.009 5.112 1.00 97.50 86 GLN A O 1
ATOM 664 N N . LEU A 1 87 ? -16.207 -9.241 5.877 1.00 97.62 87 LEU A N 1
ATOM 665 C CA . LEU A 1 87 ? -16.332 -8.255 6.954 1.00 97.62 87 LEU A CA 1
ATOM 666 C C . LEU A 1 87 ? -16.301 -6.809 6.458 1.00 97.62 87 LEU A C 1
ATOM 668 O O . LEU A 1 87 ? -16.960 -5.969 7.053 1.00 97.62 87 LEU A O 1
ATOM 672 N N . LYS A 1 88 ? -15.557 -6.500 5.389 1.00 97.81 88 LYS A N 1
ATOM 673 C CA . LYS A 1 88 ? -15.466 -5.139 4.835 1.00 97.81 88 LYS A CA 1
ATOM 674 C C . LYS A 1 88 ? -16.839 -4.465 4.641 1.00 97.81 88 LYS A C 1
ATOM 676 O O . LYS A 1 88 ? -17.015 -3.406 5.233 1.00 97.81 88 LYS A O 1
ATOM 681 N N . PRO A 1 89 ? -17.814 -5.044 3.911 1.00 98.00 89 PRO A N 1
ATOM 682 C CA . PRO A 1 89 ? -19.125 -4.412 3.745 1.00 98.00 89 PRO A CA 1
ATOM 683 C C . PRO A 1 89 ? -19.907 -4.296 5.063 1.00 98.00 89 PRO A C 1
ATOM 685 O O . PRO A 1 89 ? -20.622 -3.322 5.252 1.00 98.00 89 PRO A O 1
ATOM 688 N N . VAL A 1 90 ? -19.739 -5.241 5.997 1.00 98.06 90 VAL A N 1
ATOM 689 C CA . VAL A 1 90 ? -20.364 -5.175 7.333 1.00 98.06 90 VAL A CA 1
ATOM 690 C C . VAL A 1 90 ? -19.804 -4.002 8.142 1.00 98.06 90 VAL A C 1
ATOM 692 O O . VAL A 1 90 ? -20.549 -3.282 8.796 1.00 98.06 90 VAL A O 1
ATOM 695 N N . ILE A 1 91 ? -18.488 -3.788 8.080 1.00 98.19 91 ILE A N 1
ATOM 696 C CA . ILE A 1 91 ? -17.824 -2.648 8.719 1.00 98.19 91 ILE A CA 1
ATOM 697 C C . ILE A 1 91 ? -18.261 -1.339 8.057 1.00 98.19 91 ILE A C 1
ATOM 699 O O . ILE A 1 91 ? -18.531 -0.376 8.763 1.00 98.19 91 ILE A O 1
ATOM 703 N N . GLU A 1 92 ? -18.333 -1.296 6.725 1.00 98.25 92 GLU A N 1
ATOM 704 C CA . GLU A 1 92 ? -18.751 -0.106 5.970 1.00 98.25 92 GLU A CA 1
ATOM 705 C C . GLU A 1 92 ? -20.191 0.313 6.291 1.00 98.25 92 GLU A C 1
ATOM 707 O O . GLU A 1 92 ? -20.442 1.505 6.437 1.00 98.25 92 GLU A O 1
ATOM 712 N N . ASP A 1 93 ? -21.103 -0.645 6.467 1.00 98.06 93 ASP A N 1
ATOM 713 C CA . ASP A 1 93 ? -22.488 -0.390 6.888 1.00 98.06 93 ASP A CA 1
ATOM 714 C C . ASP A 1 93 ? -22.586 0.076 8.353 1.00 98.06 93 ASP A C 1
ATOM 716 O O . ASP A 1 93 ? -23.339 0.989 8.695 1.00 98.06 93 ASP A O 1
ATOM 720 N N . ALA A 1 94 ? -21.786 -0.521 9.239 1.00 97.56 94 ALA A N 1
ATOM 721 C CA . ALA A 1 94 ? -21.806 -0.206 10.664 1.00 97.56 94 ALA A CA 1
ATOM 722 C C . ALA A 1 94 ? -20.999 1.048 11.050 1.00 97.56 94 ALA A C 1
ATOM 724 O O . ALA A 1 94 ? -21.148 1.562 12.165 1.00 97.56 94 ALA A O 1
ATOM 725 N N . ALA A 1 95 ? -20.117 1.539 10.182 1.00 97.69 95 ALA A N 1
ATOM 726 C CA . ALA A 1 95 ? -19.293 2.705 10.460 1.00 97.69 95 ALA A CA 1
ATOM 727 C C . ALA A 1 95 ? -20.079 4.005 10.254 1.00 97.69 95 ALA A C 1
ATOM 729 O O . ALA A 1 95 ? -20.677 4.245 9.210 1.00 97.69 95 ALA A O 1
ATOM 730 N N . ARG A 1 96 ? -20.004 4.912 11.234 1.00 97.62 96 ARG A N 1
ATOM 731 C CA . ARG A 1 96 ? -20.491 6.292 11.077 1.00 97.62 96 ARG A CA 1
ATOM 732 C C . ARG A 1 96 ? -19.617 7.078 10.104 1.00 97.62 96 ARG A C 1
ATOM 734 O O . ARG A 1 96 ? -20.110 7.957 9.403 1.00 97.62 96 ARG A O 1
ATOM 741 N N . GLN A 1 97 ? -18.315 6.794 10.096 1.00 98.00 97 GLN A N 1
ATOM 742 C CA . GLN A 1 97 ? -17.362 7.419 9.188 1.00 98.00 97 GLN A CA 1
ATOM 743 C C . GLN A 1 97 ? -16.127 6.534 9.004 1.00 98.00 97 GLN A C 1
ATOM 745 O O . GLN A 1 97 ? -15.612 5.962 9.966 1.00 98.00 97 GLN A O 1
ATOM 750 N N . ILE A 1 98 ? -15.628 6.469 7.770 1.00 98.56 98 ILE A N 1
ATOM 751 C CA . ILE A 1 98 ? -14.374 5.810 7.398 1.00 98.56 98 ILE A CA 1
ATOM 752 C C . ILE A 1 98 ? -13.538 6.808 6.607 1.00 98.56 98 ILE A C 1
ATOM 754 O O . ILE A 1 98 ? -14.056 7.532 5.757 1.00 98.56 98 ILE A O 1
ATOM 758 N N . SER A 1 99 ? -12.238 6.836 6.869 1.00 98.62 99 SER A N 1
ATOM 759 C CA . SER A 1 99 ? -11.286 7.629 6.100 1.00 98.62 99 SER A CA 1
ATOM 760 C C . SER A 1 99 ? -9.991 6.860 5.879 1.00 98.62 99 SER A C 1
ATOM 762 O O . SER A 1 99 ? -9.570 6.050 6.708 1.00 98.62 99 SER A O 1
ATOM 764 N N . LEU A 1 100 ? -9.362 7.113 4.734 1.00 98.62 100 LEU A N 1
ATOM 765 C CA . LEU A 1 100 ? -8.135 6.459 4.302 1.00 98.62 100 LEU A CA 1
ATOM 766 C C . LEU A 1 100 ? -7.002 7.473 4.192 1.00 98.62 100 LEU A C 1
ATOM 768 O O . LEU A 1 100 ? -7.158 8.563 3.647 1.00 98.62 100 LEU A O 1
ATOM 772 N N . GLY A 1 101 ? -5.825 7.067 4.648 1.00 98.50 101 GLY A N 1
ATOM 773 C CA . GLY A 1 101 ? -4.581 7.791 4.462 1.00 98.50 101 GLY A CA 1
ATOM 774 C C . GLY A 1 101 ? -3.606 6.966 3.646 1.00 98.50 101 GLY A C 1
ATOM 775 O O . GLY A 1 101 ? -2.984 6.040 4.158 1.00 98.50 101 GLY A O 1
ATOM 776 N N . ILE A 1 102 ? -3.459 7.303 2.370 1.00 98.06 102 ILE A N 1
ATOM 777 C CA . ILE A 1 102 ? -2.601 6.568 1.438 1.00 98.06 102 ILE A CA 1
ATOM 778 C C . ILE A 1 102 ? -1.313 7.356 1.216 1.00 98.06 102 ILE A C 1
ATOM 780 O O . ILE A 1 102 ? -1.355 8.568 1.007 1.00 98.06 102 ILE A O 1
ATOM 784 N N . VAL A 1 103 ? -0.172 6.669 1.245 1.00 94.25 103 VAL A N 1
ATOM 785 C CA . VAL A 1 103 ? 1.145 7.211 0.891 1.00 94.25 103 VAL A CA 1
ATOM 786 C C . VAL A 1 103 ? 1.781 6.295 -0.148 1.00 94.25 103 VAL A C 1
ATOM 788 O O . VAL A 1 103 ? 1.915 5.087 0.062 1.00 94.25 103 VAL A O 1
ATOM 791 N N . SER A 1 104 ? 2.137 6.868 -1.292 1.00 90.88 104 SER A N 1
ATOM 792 C CA . SER A 1 104 ? 2.701 6.149 -2.437 1.00 90.88 104 SER A CA 1
ATOM 793 C C . SER A 1 104 ? 4.130 5.650 -2.182 1.00 90.88 104 SER A C 1
ATOM 795 O O . SER A 1 104 ? 4.818 6.112 -1.273 1.00 90.88 104 SER A O 1
ATOM 797 N N . SER A 1 105 ? 4.599 4.697 -2.998 1.00 88.19 105 SER A N 1
ATOM 798 C CA . SER A 1 105 ? 5.986 4.210 -2.933 1.00 88.19 105 SER A CA 1
ATOM 799 C C . SER A 1 105 ? 7.008 5.324 -3.177 1.00 88.19 105 SER A C 1
ATOM 801 O O . SER A 1 105 ? 8.009 5.376 -2.470 1.00 88.19 105 SER A O 1
ATOM 803 N N . SER A 1 106 ? 6.723 6.253 -4.096 1.00 80.19 106 SER A N 1
ATOM 804 C CA . SER A 1 106 ? 7.583 7.408 -4.371 1.00 80.19 106 SER A CA 1
ATOM 805 C C . SER A 1 106 ? 7.672 8.357 -3.175 1.00 80.19 106 SER A C 1
ATOM 807 O O . SER A 1 106 ? 8.767 8.745 -2.781 1.00 80.19 106 SER A O 1
ATOM 809 N N . GLU A 1 107 ? 6.546 8.677 -2.533 1.00 84.75 107 GLU A N 1
ATOM 810 C CA . GLU A 1 107 ? 6.542 9.501 -1.318 1.00 84.75 107 GLU A CA 1
ATOM 811 C C . GLU A 1 107 ? 7.306 8.836 -0.161 1.00 84.75 107 GLU A C 1
ATOM 813 O O . GLU A 1 107 ? 8.017 9.525 0.579 1.00 84.75 107 GLU A O 1
ATOM 818 N N . ILE A 1 108 ? 7.179 7.509 -0.010 1.00 90.81 108 ILE A N 1
ATOM 819 C CA . ILE A 1 108 ? 7.942 6.719 0.970 1.00 90.81 108 ILE A CA 1
ATOM 820 C C . ILE A 1 108 ? 9.441 6.824 0.687 1.00 90.81 108 ILE A C 1
ATOM 822 O O . ILE A 1 108 ? 10.213 7.056 1.618 1.00 90.81 108 ILE A O 1
ATOM 826 N N . ASP A 1 109 ? 9.853 6.673 -0.571 1.00 82.06 109 ASP A N 1
ATOM 827 C CA . ASP A 1 109 ? 11.261 6.753 -0.959 1.00 82.06 109 ASP A CA 1
ATOM 828 C C . ASP A 1 109 ? 11.849 8.145 -0.701 1.00 82.06 109 ASP A C 1
ATOM 830 O O . ASP A 1 109 ? 12.964 8.251 -0.191 1.00 82.06 109 ASP A O 1
ATOM 834 N N . SER A 1 110 ? 11.089 9.212 -0.968 1.00 81.56 110 SER A N 1
ATOM 835 C CA . SER A 1 110 ? 11.549 10.590 -0.755 1.00 81.56 110 SER A CA 1
ATOM 836 C C . SER A 1 110 ? 11.664 10.988 0.719 1.00 81.56 110 SER A C 1
ATOM 838 O O . SER A 1 110 ? 12.504 11.817 1.058 1.00 81.56 110 SER A O 1
ATOM 840 N N . ASN A 1 111 ? 10.835 10.426 1.606 1.00 86.50 111 ASN A N 1
ATOM 841 C CA . ASN A 1 111 ? 10.689 10.934 2.978 1.00 86.50 111 ASN A CA 1
ATOM 842 C C . ASN A 1 111 ? 10.970 9.904 4.084 1.00 86.50 111 ASN A C 1
ATOM 844 O O . ASN A 1 111 ? 10.987 10.254 5.266 1.00 86.50 111 ASN A O 1
ATOM 848 N N . ARG A 1 112 ? 11.232 8.644 3.717 1.00 90.75 112 ARG A N 1
ATOM 849 C CA . ARG A 1 112 ? 11.394 7.478 4.602 1.00 90.75 112 ARG A CA 1
ATOM 850 C C . ARG A 1 112 ? 10.093 7.015 5.269 1.00 90.75 112 ARG A C 1
ATOM 852 O O . ARG A 1 112 ? 9.106 7.736 5.409 1.00 90.75 112 ARG A O 1
ATOM 859 N N . MET A 1 113 ? 10.118 5.774 5.757 1.00 93.94 113 MET A N 1
ATOM 860 C CA . MET A 1 113 ? 8.938 5.099 6.309 1.00 93.94 113 MET A CA 1
ATOM 861 C C . MET A 1 113 ? 8.361 5.772 7.568 1.00 93.94 113 MET A C 1
ATOM 863 O O . MET A 1 113 ? 7.148 5.800 7.732 1.00 93.94 113 MET A O 1
ATOM 867 N N . ALA A 1 114 ? 9.189 6.352 8.445 1.00 95.00 114 ALA A N 1
ATOM 868 C CA . ALA A 1 114 ? 8.686 7.034 9.646 1.00 95.00 114 ALA A CA 1
ATOM 869 C C . ALA A 1 114 ? 7.807 8.250 9.297 1.00 95.00 114 ALA A C 1
ATOM 871 O O . ALA A 1 114 ? 6.746 8.444 9.892 1.00 95.00 114 ALA A O 1
ATOM 872 N N . TRP A 1 115 ? 8.215 9.030 8.290 1.00 96.06 115 TRP A N 1
ATOM 873 C CA . TRP A 1 115 ? 7.389 10.106 7.751 1.00 96.06 115 TRP A CA 1
ATOM 874 C C . TRP A 1 115 ? 6.124 9.545 7.104 1.00 96.06 115 TRP A C 1
ATOM 876 O O . TRP A 1 115 ? 5.044 10.058 7.367 1.00 96.06 115 TRP A O 1
ATOM 886 N N . ALA A 1 116 ? 6.237 8.469 6.319 1.00 96.06 116 ALA A N 1
ATOM 887 C CA . ALA A 1 116 ? 5.094 7.880 5.627 1.00 96.06 116 ALA A CA 1
ATOM 888 C C . ALA A 1 116 ? 4.010 7.394 6.596 1.00 96.06 116 ALA A C 1
ATOM 890 O O . ALA A 1 116 ? 2.838 7.678 6.371 1.00 96.06 116 ALA A O 1
ATOM 891 N N . VAL A 1 117 ? 4.389 6.741 7.700 1.00 97.56 117 VAL A N 1
ATOM 892 C CA . VAL A 1 117 ? 3.449 6.326 8.755 1.00 97.56 117 VAL A CA 1
ATOM 893 C C . VAL A 1 117 ? 2.729 7.543 9.327 1.00 97.56 117 VAL A C 1
ATOM 895 O O . VAL A 1 117 ? 1.505 7.624 9.241 1.00 97.56 117 VAL A O 1
ATOM 898 N N . ARG A 1 118 ? 3.472 8.550 9.801 1.00 97.56 118 ARG A N 1
ATOM 899 C CA . ARG A 1 118 ? 2.879 9.777 10.353 1.00 97.56 118 ARG A CA 1
ATOM 900 C C . ARG A 1 118 ? 1.961 10.485 9.354 1.00 97.56 118 ARG A C 1
ATOM 902 O O . ARG A 1 118 ? 0.871 10.910 9.721 1.00 97.56 118 ARG A O 1
ATOM 909 N N . THR A 1 119 ? 2.380 10.603 8.098 1.00 98.12 119 THR A N 1
ATOM 910 C CA . THR A 1 119 ? 1.589 11.233 7.034 1.00 98.12 119 THR A CA 1
ATOM 911 C C . THR A 1 119 ? 0.335 10.426 6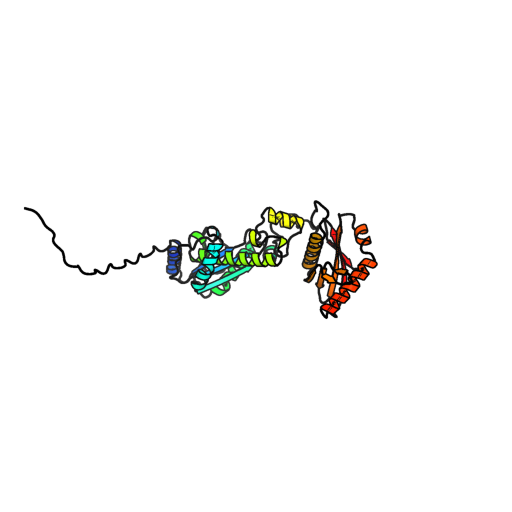.715 1.00 98.12 119 THR A C 1
ATOM 913 O O . THR A 1 119 ? -0.732 11.016 6.563 1.00 98.12 119 THR A O 1
ATOM 916 N N . SER A 1 120 ? 0.424 9.094 6.658 1.00 98.38 120 SER A N 1
ATOM 917 C CA . SER A 1 120 ? -0.743 8.230 6.456 1.00 98.38 120 SER A CA 1
ATOM 918 C C . SER A 1 120 ? -1.755 8.397 7.590 1.00 98.38 120 SER A C 1
ATOM 920 O O . SER A 1 120 ? -2.941 8.560 7.322 1.00 98.38 120 SER A O 1
ATOM 922 N N . PHE A 1 121 ? -1.295 8.498 8.841 1.00 98.44 121 PHE A N 1
ATOM 923 C CA . PHE A 1 121 ? -2.171 8.727 9.988 1.00 98.44 121 PHE A CA 1
ATOM 924 C C . PHE A 1 121 ? -2.834 10.098 9.893 1.00 98.44 121 PHE A C 1
ATOM 926 O O . PHE A 1 121 ? -4.054 10.183 9.960 1.00 98.44 121 PHE A O 1
ATOM 933 N N . LYS A 1 122 ? -2.068 11.171 9.644 1.00 98.06 122 LYS A N 1
ATOM 934 C CA . LYS A 1 122 ? -2.633 12.520 9.463 1.00 98.06 122 LYS A CA 1
ATOM 935 C C . LYS A 1 122 ? -3.693 12.561 8.363 1.00 98.06 122 LYS A C 1
ATOM 937 O O . LYS A 1 122 ? -4.757 13.132 8.575 1.00 98.06 122 LYS A O 1
ATOM 942 N N . ARG A 1 123 ? -3.427 11.932 7.212 1.00 98.31 123 ARG A N 1
ATOM 943 C CA . ARG A 1 123 ? -4.379 11.853 6.090 1.00 98.31 123 ARG A CA 1
ATOM 944 C C . ARG A 1 123 ? -5.647 11.090 6.475 1.00 98.31 123 ARG A C 1
ATOM 946 O O . ARG A 1 123 ? -6.736 11.566 6.181 1.00 98.31 123 ARG A O 1
ATOM 953 N N . ALA A 1 124 ? -5.512 9.956 7.165 1.00 98.50 124 ALA A N 1
ATOM 954 C CA . ALA A 1 124 ? -6.655 9.169 7.621 1.00 98.50 124 ALA A CA 1
ATOM 955 C C . ALA A 1 124 ? -7.488 9.923 8.673 1.00 98.50 124 ALA A C 1
ATOM 957 O O . ALA A 1 124 ? -8.712 9.921 8.597 1.00 98.50 124 ALA A O 1
ATOM 958 N N . MET A 1 125 ? -6.845 10.608 9.620 1.00 98.19 125 MET A N 1
ATOM 959 C CA . MET A 1 125 ? -7.528 11.311 10.710 1.00 98.19 125 MET A CA 1
ATOM 960 C C . MET A 1 125 ? -8.169 12.626 10.275 1.00 98.19 125 MET A C 1
ATOM 962 O O . MET A 1 125 ? -9.217 12.963 10.812 1.00 98.19 125 MET A O 1
ATOM 966 N N . ALA A 1 126 ? -7.580 13.368 9.329 1.00 97.62 126 ALA A N 1
ATOM 967 C CA . ALA A 1 126 ? -7.995 14.738 9.002 1.00 97.62 126 ALA A CA 1
ATOM 968 C C . ALA A 1 126 ? -9.515 14.918 8.780 1.00 97.62 126 ALA A C 1
ATOM 970 O O . ALA A 1 126 ? -10.069 15.859 9.350 1.00 97.62 126 ALA A O 1
ATOM 971 N N . PRO A 1 127 ? -10.229 14.025 8.061 1.00 97.69 127 PRO A N 1
ATOM 972 C CA . PRO A 1 127 ? -11.680 14.153 7.881 1.00 97.69 127 PRO A CA 1
ATOM 973 C C . PRO A 1 127 ? -12.520 13.836 9.132 1.00 97.69 127 PRO A C 1
ATOM 975 O O . PRO A 1 127 ? -13.721 14.097 9.132 1.00 97.69 127 PRO A O 1
ATOM 978 N N . LEU A 1 128 ? -11.917 13.244 10.168 1.00 96.94 128 LEU A N 1
ATOM 979 C CA . LEU A 1 128 ? -12.574 12.786 11.399 1.00 96.94 128 LEU A CA 1
ATOM 980 C C . LEU A 1 128 ? -12.298 13.704 12.600 1.00 96.94 128 LEU A C 1
ATOM 982 O O . LEU A 1 128 ? -13.047 13.647 13.567 1.00 96.94 128 LEU A O 1
ATOM 986 N N . ILE A 1 129 ? -11.264 14.558 12.555 1.00 95.00 129 ILE A N 1
ATOM 987 C CA . ILE A 1 129 ? -10.792 15.346 13.717 1.00 95.00 129 ILE A CA 1
ATOM 988 C C . ILE A 1 129 ? -11.926 16.107 14.418 1.00 95.00 129 ILE A C 1
ATOM 990 O O . ILE A 1 129 ? -11.996 16.108 15.637 1.00 95.00 129 ILE A O 1
ATOM 994 N N . GLN A 1 130 ? -12.836 16.730 13.664 1.00 93.44 130 GLN A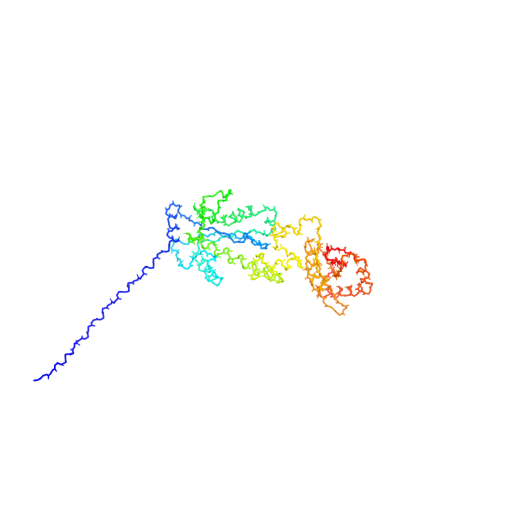 N 1
ATOM 995 C CA . GLN A 1 130 ? -13.917 17.552 14.231 1.00 93.44 130 GLN A CA 1
ATOM 996 C C . GLN A 1 130 ? -15.008 16.746 14.958 1.00 93.44 130 GLN A C 1
ATOM 998 O O . GLN A 1 130 ? -15.897 17.337 15.562 1.00 93.44 130 GLN A O 1
ATOM 1003 N N . ARG A 1 131 ? -15.003 15.415 14.838 1.00 91.19 131 ARG A N 1
ATOM 1004 C CA . ARG A 1 131 ? -16.058 14.524 15.346 1.00 91.19 131 ARG A CA 1
ATOM 1005 C C . ARG A 1 131 ? -15.520 13.405 16.232 1.00 91.19 131 ARG A C 1
ATOM 1007 O O . ARG A 1 131 ? -16.294 12.530 16.601 1.00 91.19 131 ARG A O 1
ATOM 1014 N N . THR A 1 132 ? -14.224 13.410 16.528 1.00 97.62 132 THR A N 1
ATOM 1015 C CA . THR A 1 132 ? -13.555 12.364 17.298 1.00 97.62 132 THR A CA 1
ATOM 1016 C C . THR A 1 132 ? -12.848 12.991 18.484 1.00 97.62 132 THR A C 1
ATOM 1018 O O . THR A 1 132 ? -11.938 13.799 18.310 1.00 97.62 132 THR A O 1
ATOM 1021 N N . ASP A 1 133 ? -13.220 12.551 19.678 1.00 98.12 133 ASP A N 1
ATOM 1022 C CA . ASP A 1 133 ? -12.644 13.000 20.940 1.00 98.12 133 ASP A CA 1
ATOM 1023 C C . ASP A 1 133 ? -11.386 12.199 21.318 1.00 98.12 133 ASP A C 1
ATOM 1025 O O . ASP A 1 133 ? -10.505 12.713 22.003 1.00 98.12 133 ASP A O 1
ATOM 1029 N N . MET A 1 134 ? -11.267 10.946 20.853 1.00 98.12 134 MET A N 1
ATOM 1030 C CA . MET A 1 134 ? -10.097 10.090 21.092 1.00 98.12 134 MET A CA 1
ATOM 1031 C C . MET A 1 134 ? -9.800 9.144 19.920 1.00 98.12 134 MET A C 1
ATOM 1033 O O . MET A 1 134 ? -10.629 8.319 19.533 1.00 98.12 134 MET A O 1
ATOM 1037 N N . PHE A 1 135 ? -8.572 9.187 19.400 1.00 98.50 135 PHE A N 1
ATOM 1038 C CA . PHE A 1 135 ? -8.076 8.190 18.446 1.00 98.50 135 PHE A CA 1
ATOM 1039 C C . PHE A 1 135 ? -7.385 7.029 19.172 1.00 98.50 135 PHE A C 1
ATOM 1041 O O . PHE A 1 135 ? -6.400 7.226 19.878 1.00 98.50 135 PHE A O 1
ATOM 1048 N N . LEU A 1 136 ? -7.848 5.800 18.964 1.00 98.62 136 LEU A N 1
ATOM 1049 C CA . LEU A 1 136 ? -7.180 4.575 19.403 1.00 98.62 136 LEU A CA 1
ATOM 1050 C C . LEU A 1 136 ? -6.356 4.030 18.235 1.00 98.62 136 LEU A C 1
ATOM 1052 O O . LEU A 1 136 ? -6.913 3.708 17.191 1.00 98.62 136 LEU A O 1
ATOM 1056 N N . ILE A 1 137 ? -5.036 3.939 18.389 1.00 98.38 137 ILE A N 1
ATOM 1057 C CA . ILE A 1 137 ? -4.104 3.664 17.285 1.00 98.38 137 ILE A CA 1
ATOM 1058 C C . ILE A 1 137 ? -3.321 2.376 17.560 1.00 98.38 137 ILE A C 1
ATOM 1060 O O . ILE A 1 137 ? -2.772 2.223 18.655 1.00 98.38 137 ILE A O 1
ATOM 1064 N N . ASP A 1 138 ? -3.237 1.458 16.592 1.00 97.69 138 ASP A N 1
ATOM 1065 C CA . ASP A 1 138 ? -2.392 0.264 16.733 1.00 97.69 138 ASP A CA 1
ATOM 1066 C C . ASP A 1 138 ? -0.895 0.614 16.754 1.00 97.69 138 ASP A C 1
ATOM 1068 O O . ASP A 1 138 ? -0.403 1.493 16.045 1.00 97.69 138 ASP A O 1
ATOM 1072 N N . GLY A 1 139 ? -0.143 -0.123 17.567 1.00 94.00 139 GLY A N 1
ATOM 1073 C CA . GLY A 1 139 ? 1.313 -0.116 17.534 1.00 94.00 139 GLY A CA 1
ATOM 1074 C C . GLY A 1 139 ? 1.977 0.919 18.444 1.00 94.00 139 GLY A C 1
ATOM 1075 O O . GLY A 1 139 ? 1.508 1.234 19.538 1.00 94.00 139 GLY A O 1
ATOM 1076 N N . ASN A 1 140 ? 3.165 1.360 18.028 1.00 92.19 140 ASN A N 1
ATOM 1077 C CA . ASN A 1 140 ? 4.033 2.233 18.819 1.00 92.19 140 ASN A CA 1
ATOM 1078 C C . ASN A 1 140 ? 3.690 3.709 18.611 1.00 92.19 140 ASN A C 1
ATOM 1080 O O . ASN A 1 140 ? 3.234 4.098 17.539 1.00 92.19 140 ASN A O 1
ATOM 1084 N N . SER A 1 141 ? 4.010 4.531 19.614 1.00 91.62 141 SER A N 1
ATOM 1085 C CA . SER A 1 141 ? 3.793 5.979 19.568 1.00 91.62 141 SER A CA 1
ATOM 1086 C C . SER A 1 141 ? 4.436 6.638 18.345 1.00 91.62 141 SER A C 1
ATOM 1088 O O . SER A 1 141 ? 5.602 6.394 18.019 1.00 91.62 141 SER A O 1
ATOM 1090 N N . VAL A 1 142 ? 3.660 7.504 17.695 1.00 91.69 142 VAL A N 1
ATOM 1091 C CA . VAL A 1 142 ? 4.072 8.355 16.577 1.00 91.69 142 VAL A CA 1
ATOM 1092 C C . VAL A 1 142 ? 3.905 9.809 16.999 1.00 91.69 142 VAL A C 1
ATOM 1094 O O . VAL A 1 142 ? 2.821 10.232 17.395 1.00 91.69 142 VAL A O 1
ATOM 1097 N N . SER A 1 143 ? 4.977 10.592 16.906 1.00 90.81 143 SER A N 1
ATOM 1098 C CA . SER A 1 143 ? 4.961 12.001 17.300 1.00 90.81 143 SER A CA 1
ATOM 1099 C C . SER A 1 143 ? 4.319 12.910 16.247 1.00 90.81 143 SER A C 1
ATOM 1101 O O . SER A 1 143 ? 4.370 12.642 15.044 1.00 90.81 143 SER A O 1
ATOM 1103 N N . GLY A 1 144 ? 3.765 14.035 16.712 1.00 89.62 144 GLY A N 1
ATOM 1104 C CA . GLY A 1 144 ? 3.267 15.121 15.866 1.00 89.62 144 GLY A CA 1
ATOM 1105 C C . GLY A 1 144 ? 1.919 14.846 15.208 1.00 89.62 144 GLY A C 1
ATOM 1106 O O . GLY A 1 144 ? 1.756 15.223 14.055 1.00 89.62 144 GLY A O 1
ATOM 1107 N N . LEU A 1 145 ? 0.996 14.147 15.878 1.00 91.25 145 LEU A N 1
ATOM 1108 C CA . LEU A 1 145 ? -0.383 13.944 15.407 1.00 91.25 145 LEU A CA 1
ATOM 1109 C C . LEU A 1 145 ? -1.352 15.062 15.830 1.00 91.25 145 LEU A C 1
ATOM 1111 O O . LEU A 1 145 ? -2.418 15.155 15.238 1.00 91.25 145 LEU A O 1
ATOM 1115 N N . ASP A 1 146 ? -0.968 15.914 16.785 1.00 89.88 146 ASP A N 1
ATOM 1116 C CA . ASP A 1 146 ? -1.692 17.122 17.223 1.00 89.88 146 ASP A CA 1
ATOM 1117 C C . ASP A 1 146 ? -3.193 16.905 17.541 1.00 89.88 146 ASP A C 1
ATOM 1119 O O . ASP A 1 146 ? -4.007 17.811 17.387 1.00 89.88 146 ASP A O 1
ATOM 1123 N N . VAL A 1 147 ? -3.557 15.697 17.993 1.00 94.19 147 VAL A N 1
ATOM 1124 C CA . VAL A 1 147 ? -4.912 15.290 18.412 1.00 94.19 147 VAL A CA 1
ATOM 1125 C C . VAL A 1 147 ? -4.840 14.362 19.632 1.00 94.19 147 VAL A C 1
ATOM 1127 O O . VAL A 1 147 ? -3.807 13.707 19.823 1.00 94.19 147 VAL A O 1
ATOM 1130 N N . PRO A 1 148 ? -5.909 14.249 20.446 1.00 96.62 148 PRO A N 1
ATOM 1131 C CA . PRO A 1 148 ? -5.982 13.235 21.492 1.00 96.62 148 PRO A CA 1
ATOM 1132 C C . PRO A 1 148 ? -5.890 11.829 20.890 1.00 96.62 148 PRO A C 1
ATOM 1134 O O . PRO A 1 148 ? -6.724 11.417 20.081 1.00 96.62 148 PRO A O 1
ATOM 1137 N N . ALA A 1 149 ? -4.843 11.096 21.263 1.00 97.12 149 ALA A N 1
ATOM 1138 C CA . ALA A 1 149 ? -4.588 9.767 20.737 1.00 97.12 149 ALA A CA 1
ATOM 1139 C C . ALA A 1 149 ? -3.978 8.842 21.791 1.00 97.12 149 ALA A C 1
ATOM 1141 O O . ALA A 1 149 ? -3.088 9.226 22.556 1.00 97.12 149 ALA A O 1
ATOM 1142 N N . ARG A 1 150 ? -4.404 7.579 21.767 1.00 97.75 150 ARG A N 1
ATOM 1143 C CA . ARG A 1 150 ? -3.862 6.493 22.573 1.00 97.75 150 ARG A CA 1
ATOM 1144 C C . ARG A 1 150 ? -3.300 5.402 21.672 1.00 97.75 150 ARG A C 1
ATOM 1146 O O . ARG A 1 150 ? -4.033 4.747 20.940 1.00 97.75 150 ARG A O 1
ATOM 1153 N N . PHE A 1 151 ? -1.997 5.167 21.785 1.00 97.69 151 PHE A N 1
ATOM 1154 C CA . PHE A 1 151 ? -1.325 4.066 21.098 1.00 97.69 151 PHE A CA 1
ATOM 1155 C C . PHE A 1 151 ? -1.420 2.779 21.915 1.00 97.69 151 PHE A C 1
ATOM 1157 O O . PHE A 1 151 ? -1.146 2.771 23.120 1.00 97.69 151 PHE A O 1
ATOM 1164 N N . LEU A 1 152 ? -1.805 1.690 21.257 1.00 97.06 152 LEU A N 1
ATOM 1165 C CA . LEU A 1 152 ? -2.053 0.395 21.869 1.00 97.06 152 LEU A CA 1
ATOM 1166 C C . LEU A 1 152 ? -1.222 -0.674 21.164 1.00 97.06 152 LEU A C 1
ATOM 1168 O O . LEU A 1 152 ? -1.472 -1.031 20.018 1.00 97.06 152 LEU A O 1
ATOM 1172 N N . VAL A 1 153 ? -0.263 -1.261 21.881 1.00 94.38 153 VAL A N 1
ATOM 1173 C CA . VAL A 1 153 ? 0.467 -2.429 21.375 1.00 94.38 153 VAL A CA 1
ATOM 1174 C C . VAL A 1 153 ? -0.508 -3.600 21.232 1.00 94.38 153 VAL A C 1
ATOM 1176 O O . VAL A 1 153 ? -1.110 -4.022 22.235 1.00 94.38 153 VAL A O 1
ATOM 1179 N N . LYS A 1 154 ? -0.625 -4.130 20.005 1.00 91.69 154 LYS A N 1
ATOM 1180 C CA . LYS A 1 154 ? -1.628 -5.137 19.607 1.00 91.69 154 LYS A CA 1
ATOM 1181 C C . LYS A 1 154 ? -3.055 -4.627 19.841 1.00 91.69 154 LYS A C 1
ATOM 1183 O O . LYS A 1 154 ? -3.883 -5.321 20.437 1.00 91.69 154 LYS A O 1
ATOM 1188 N N . GLY A 1 155 ? -3.295 -3.374 19.470 1.00 92.62 155 GLY A N 1
ATOM 1189 C CA . GLY A 1 155 ? -4.580 -2.697 19.566 1.00 92.62 155 GLY A CA 1
ATOM 1190 C C . GLY A 1 155 ? -5.654 -3.392 18.736 1.00 92.62 155 GLY A C 1
ATOM 1191 O O . GLY A 1 155 ? -6.777 -3.517 19.206 1.00 92.62 155 GLY A O 1
ATOM 1192 N N . ASP A 1 156 ? -5.293 -3.954 17.582 1.00 88.19 156 ASP A N 1
ATOM 1193 C CA . ASP A 1 156 ? -6.176 -4.744 16.707 1.00 88.19 156 ASP A CA 1
ATOM 1194 C C . ASP A 1 156 ? -6.816 -5.970 17.393 1.00 88.19 156 ASP A C 1
ATOM 1196 O O . ASP A 1 156 ? -7.903 -6.418 17.034 1.00 88.19 156 ASP A O 1
ATOM 1200 N N . SER A 1 157 ? -6.167 -6.500 18.428 1.00 91.81 157 SER A N 1
ATOM 1201 C CA . SER A 1 157 ? -6.658 -7.622 19.226 1.00 91.81 157 SER A CA 1
ATOM 1202 C C . SER A 1 157 ? -7.462 -7.170 20.453 1.00 91.81 157 SER A C 1
ATOM 1204 O O . SER A 1 157 ? -8.132 -8.001 21.067 1.00 91.81 157 SER A O 1
ATOM 1206 N N . LYS A 1 158 ? -7.390 -5.881 20.817 1.00 94.69 158 LYS A N 1
ATOM 1207 C CA . LYS A 1 158 ? -7.970 -5.293 22.040 1.00 94.69 158 LYS A CA 1
ATOM 1208 C C . LYS A 1 158 ? -9.149 -4.363 21.783 1.00 94.69 158 LYS A C 1
ATOM 1210 O O . LYS A 1 158 ? -10.027 -4.300 22.623 1.00 94.69 158 LYS A O 1
ATOM 1215 N N . SER A 1 159 ? -9.162 -3.657 20.659 1.00 97.75 159 SER A N 1
ATOM 1216 C CA . SER A 1 159 ? -10.165 -2.658 20.296 1.00 97.75 159 SER A CA 1
ATOM 1217 C C . SER A 1 159 ? -10.911 -3.105 19.048 1.00 97.75 159 SER A C 1
ATOM 1219 O O . SER A 1 159 ? -10.296 -3.490 18.050 1.00 97.75 159 SER A O 1
ATOM 1221 N N . LEU A 1 160 ? -12.242 -3.037 19.095 1.00 97.56 160 LEU A N 1
ATOM 1222 C CA . LEU A 1 160 ? -13.088 -3.386 17.955 1.00 97.56 160 LEU A CA 1
ATOM 1223 C C . LEU A 1 160 ? -12.896 -2.387 16.806 1.00 97.56 160 LEU A C 1
ATOM 1225 O O . LEU A 1 160 ? -12.803 -2.783 15.646 1.00 97.56 160 LEU A O 1
ATOM 1229 N N . SER A 1 161 ? -12.774 -1.101 17.129 1.00 98.12 161 SER A N 1
ATOM 1230 C CA . SER A 1 161 ? -12.569 -0.029 16.156 1.00 98.12 161 SER A CA 1
ATOM 1231 C C . SER A 1 161 ? -11.203 -0.140 15.472 1.00 98.12 161 SER A C 1
ATOM 1233 O O . SER A 1 161 ? -11.113 0.053 14.259 1.00 98.12 161 SER A O 1
ATOM 1235 N N . ILE A 1 162 ? -10.139 -0.506 16.203 1.00 98.50 162 ILE A N 1
ATOM 1236 C CA . ILE A 1 162 ? -8.828 -0.780 15.584 1.00 98.50 162 ILE A CA 1
ATOM 1237 C C . ILE A 1 162 ? -8.905 -2.033 14.703 1.00 98.50 162 ILE A C 1
ATOM 1239 O O . ILE A 1 162 ? -8.408 -2.022 13.578 1.00 98.50 162 ILE A O 1
ATOM 1243 N N . ALA A 1 163 ? -9.575 -3.098 15.159 1.00 98.06 163 ALA A N 1
ATOM 1244 C CA . ALA A 1 163 ? -9.780 -4.295 14.345 1.00 98.06 163 ALA A CA 1
ATOM 1245 C C . ALA A 1 163 ? -10.507 -3.967 13.026 1.00 98.06 163 ALA A C 1
ATOM 1247 O O . ALA A 1 163 ? -10.067 -4.402 11.959 1.00 98.06 163 ALA A O 1
ATOM 1248 N N . ALA A 1 164 ? -11.563 -3.148 13.077 1.00 98.44 164 ALA A N 1
ATOM 1249 C CA . ALA A 1 164 ? -12.278 -2.657 11.900 1.00 98.44 164 ALA A CA 1
ATOM 1250 C C . ALA A 1 164 ? -11.345 -1.898 10.941 1.00 98.44 164 ALA A C 1
ATOM 1252 O O . ALA A 1 164 ? -11.261 -2.243 9.758 1.00 98.44 164 ALA A O 1
ATOM 1253 N N . ALA A 1 165 ? -10.586 -0.926 11.457 1.00 98.62 165 ALA A N 1
ATOM 1254 C CA . ALA A 1 165 ? -9.604 -0.171 10.682 1.00 98.62 165 ALA A CA 1
ATOM 1255 C C . ALA A 1 165 ? -8.555 -1.084 10.019 1.00 98.62 165 ALA A C 1
ATOM 1257 O O . ALA A 1 165 ? -8.272 -0.925 8.828 1.00 98.62 165 ALA A O 1
ATOM 1258 N N . SER A 1 166 ? -8.053 -2.093 10.742 1.00 98.31 166 SER A N 1
ATOM 1259 C CA . SER A 1 166 ? -7.076 -3.065 10.228 1.00 98.31 166 SER A CA 1
ATOM 1260 C C . SER A 1 166 ? -7.603 -3.826 9.009 1.00 98.31 166 SER A C 1
ATOM 1262 O O . SER A 1 166 ? -6.896 -4.000 8.012 1.00 98.31 166 SER A O 1
ATOM 1264 N N . VAL A 1 167 ? -8.874 -4.251 9.048 1.00 98.50 167 VAL A N 1
ATOM 1265 C CA . VAL A 1 167 ? -9.523 -4.984 7.955 1.00 98.50 167 VAL A CA 1
ATOM 1266 C C . VAL A 1 167 ? -9.688 -4.082 6.738 1.00 98.50 167 VAL A C 1
ATOM 1268 O O . VAL A 1 167 ? -9.299 -4.483 5.637 1.00 98.50 167 VAL A O 1
ATOM 1271 N N . ILE A 1 168 ? -10.201 -2.862 6.921 1.00 98.69 168 ILE A N 1
ATOM 1272 C CA . ILE A 1 168 ? -10.405 -1.915 5.818 1.00 98.69 168 ILE A CA 1
ATOM 1273 C C . ILE A 1 168 ? -9.069 -1.528 5.176 1.00 98.69 168 ILE A C 1
ATOM 1275 O O . ILE A 1 168 ? -8.939 -1.614 3.950 1.00 98.69 168 ILE A O 1
ATOM 1279 N N . ALA A 1 169 ? -8.052 -1.178 5.971 1.00 98.44 169 ALA A N 1
ATOM 1280 C CA . ALA A 1 169 ? -6.718 -0.847 5.470 1.00 98.44 169 ALA A CA 1
ATOM 1281 C C . ALA A 1 169 ? -6.112 -2.014 4.676 1.00 98.44 169 ALA A C 1
ATOM 1283 O O . ALA A 1 169 ? -5.587 -1.825 3.573 1.00 98.44 169 ALA A O 1
ATOM 1284 N N . LYS A 1 170 ? -6.224 -3.241 5.204 1.00 98.06 170 LYS A N 1
ATOM 1285 C CA . LYS A 1 170 ? -5.680 -4.446 4.574 1.00 98.06 170 LYS A CA 1
ATOM 1286 C C . LYS A 1 170 ? -6.367 -4.778 3.252 1.00 98.06 170 LYS A C 1
ATOM 1288 O O . LYS A 1 170 ? -5.664 -4.998 2.265 1.00 98.06 170 LYS A O 1
ATOM 1293 N N . VAL A 1 171 ? -7.700 -4.802 3.214 1.00 98.44 171 VAL A N 1
ATOM 1294 C CA . VAL A 1 171 ? -8.447 -5.113 1.982 1.00 98.44 171 VAL A CA 1
ATOM 1295 C C . VAL A 1 171 ? -8.197 -4.041 0.926 1.00 98.44 171 VAL A C 1
ATOM 1297 O O . VAL A 1 171 ? -7.831 -4.377 -0.197 1.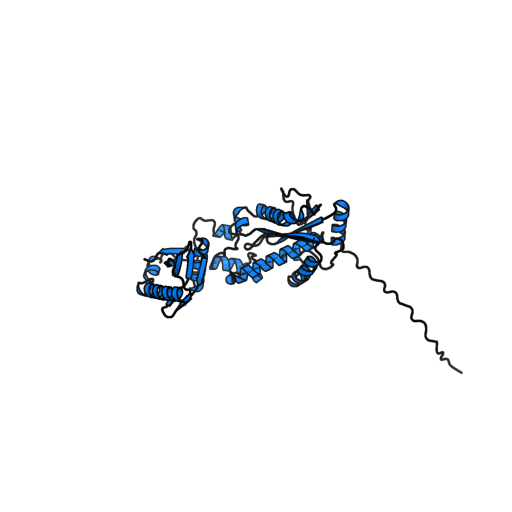00 98.44 171 VAL A O 1
ATOM 1300 N N . THR A 1 172 ? -8.272 -2.763 1.309 1.00 98.50 172 THR A N 1
ATOM 1301 C CA . THR A 1 172 ? -8.006 -1.636 0.401 1.00 98.50 172 THR A CA 1
ATOM 1302 C C . THR A 1 172 ? -6.615 -1.740 -0.212 1.00 98.50 172 THR A C 1
ATOM 1304 O O . THR A 1 172 ? -6.456 -1.664 -1.429 1.00 98.50 172 THR A O 1
ATOM 1307 N N . ARG A 1 173 ? -5.586 -1.974 0.612 1.00 98.44 173 ARG A N 1
ATOM 1308 C CA . ARG A 1 173 ? -4.224 -2.135 0.103 1.00 98.44 173 ARG A CA 1
ATOM 1309 C C . ARG A 1 173 ? -4.108 -3.333 -0.838 1.00 98.44 173 ARG A C 1
ATOM 1311 O O . ARG A 1 173 ? -3.434 -3.237 -1.862 1.00 98.44 173 ARG A O 1
ATOM 1318 N N . ASP A 1 174 ? -4.700 -4.468 -0.487 1.00 98.00 174 ASP A N 1
ATOM 1319 C CA . ASP A 1 174 ? -4.602 -5.672 -1.309 1.00 98.00 174 ASP A CA 1
ATOM 1320 C C . ASP A 1 174 ? -5.292 -5.497 -2.666 1.00 98.00 174 ASP A C 1
ATOM 1322 O O . ASP A 1 174 ? -4.769 -5.998 -3.663 1.00 98.00 174 ASP A O 1
ATOM 1326 N N . ASP A 1 175 ? -6.383 -4.731 -2.725 1.00 97.94 175 ASP A N 1
ATOM 1327 C CA . ASP A 1 175 ? -7.052 -4.348 -3.972 1.00 97.94 175 ASP A CA 1
ATOM 1328 C C . ASP A 1 175 ? -6.171 -3.423 -4.823 1.00 97.94 175 ASP A C 1
ATOM 1330 O O . ASP A 1 175 ? -6.016 -3.650 -6.024 1.00 97.94 175 ASP A O 1
ATOM 1334 N N . MET A 1 176 ? -5.474 -2.459 -4.208 1.00 97.56 176 MET A N 1
ATOM 1335 C CA . MET A 1 176 ? -4.479 -1.637 -4.915 1.00 97.56 176 MET A CA 1
ATOM 1336 C C . MET A 1 176 ? -3.328 -2.476 -5.490 1.00 97.56 176 MET A C 1
ATOM 1338 O O . MET A 1 176 ? -2.794 -2.150 -6.552 1.00 97.56 176 MET A O 1
ATOM 1342 N N . MET A 1 177 ? -2.933 -3.561 -4.816 1.00 98.12 177 MET A N 1
ATOM 1343 C CA . MET A 1 177 ? -1.909 -4.475 -5.334 1.00 98.12 177 MET A CA 1
ATOM 1344 C C . MET A 1 177 ? -2.432 -5.379 -6.454 1.00 98.12 177 MET A C 1
ATOM 1346 O O . MET A 1 177 ? -1.671 -5.697 -7.364 1.00 98.12 177 MET A O 1
ATOM 1350 N N . ILE A 1 178 ? -3.713 -5.761 -6.429 1.00 96.44 178 ILE A N 1
ATOM 1351 C CA . ILE A 1 178 ? -4.365 -6.449 -7.556 1.00 96.44 178 ILE A CA 1
ATOM 1352 C C . ILE A 1 178 ? -4.408 -5.520 -8.775 1.00 96.44 178 ILE A C 1
ATOM 1354 O O . ILE A 1 178 ? -4.078 -5.937 -9.881 1.00 96.44 178 ILE A O 1
ATOM 1358 N N . GLU A 1 179 ? -4.718 -4.240 -8.580 1.00 90.12 179 GLU A N 1
ATOM 1359 C CA . GLU A 1 179 ? -4.675 -3.254 -9.662 1.00 90.12 179 GLU A CA 1
ATOM 1360 C C . GLU A 1 179 ? -3.245 -3.019 -10.176 1.00 90.12 179 GLU A C 1
ATOM 1362 O O . GLU A 1 179 ? -3.000 -2.897 -11.376 1.00 90.12 179 GLU A O 1
ATOM 1367 N N . ALA A 1 180 ? -2.251 -3.017 -9.285 1.00 84.19 180 ALA A N 1
ATOM 1368 C CA . ALA A 1 180 ? -0.851 -3.000 -9.699 1.00 84.19 180 ALA A CA 1
ATOM 1369 C C . ALA A 1 180 ? -0.474 -4.250 -10.512 1.00 84.19 180 ALA A C 1
ATOM 1371 O O . ALA A 1 180 ? 0.286 -4.125 -11.466 1.00 84.19 180 ALA A O 1
ATOM 1372 N N . HIS A 1 181 ? -1.010 -5.430 -10.182 1.00 94.44 181 HIS A N 1
ATOM 1373 C CA . HIS A 1 181 ? -0.798 -6.645 -10.972 1.00 94.44 181 HIS A CA 1
ATOM 1374 C C . HIS A 1 181 ? -1.378 -6.515 -12.381 1.00 94.44 181 HIS A C 1
ATOM 1376 O O . HIS A 1 181 ? -0.703 -6.873 -13.333 1.00 94.44 181 HIS A O 1
ATOM 1382 N N . ARG A 1 182 ? -2.572 -5.935 -12.548 1.00 87.00 182 ARG A N 1
ATOM 1383 C CA . ARG A 1 182 ? -3.142 -5.704 -13.889 1.00 87.00 182 ARG A CA 1
ATOM 1384 C C . ARG A 1 182 ? -2.225 -4.851 -14.769 1.00 87.00 182 ARG A C 1
ATOM 1386 O O . ARG A 1 182 ? -2.077 -5.135 -15.951 1.00 87.00 182 ARG A O 1
ATOM 1393 N N . ARG A 1 183 ? -1.576 -3.842 -14.180 1.00 79.19 183 ARG A N 1
ATOM 1394 C CA . ARG A 1 183 ? -0.609 -2.974 -14.878 1.00 79.19 183 ARG A CA 1
ATOM 1395 C C . ARG A 1 183 ? 0.766 -3.618 -15.069 1.00 79.19 183 ARG A C 1
ATOM 1397 O O . ARG A 1 183 ? 1.446 -3.321 -16.046 1.00 79.19 183 ARG A O 1
ATOM 1404 N N . TYR A 1 184 ? 1.184 -4.476 -14.143 1.00 81.06 184 TYR A N 1
ATOM 1405 C CA . TYR A 1 184 ? 2.499 -5.117 -14.140 1.00 81.06 184 TYR A CA 1
ATOM 1406 C C . TYR A 1 184 ? 2.381 -6.625 -13.824 1.00 81.06 184 TYR A C 1
ATOM 1408 O O . TYR A 1 184 ? 2.833 -7.077 -12.762 1.00 81.06 184 TYR A O 1
ATOM 1416 N N . PRO A 1 185 ? 1.763 -7.422 -14.719 1.00 84.19 185 PRO A N 1
ATOM 1417 C CA . PRO A 1 185 ? 1.381 -8.811 -14.438 1.00 84.19 185 PRO A CA 1
ATOM 1418 C C . PRO A 1 185 ? 2.573 -9.712 -14.111 1.00 84.19 185 PRO A C 1
ATOM 1420 O O . PRO A 1 185 ? 2.494 -10.575 -13.238 1.00 84.19 185 PRO A O 1
ATOM 1423 N N . GLN A 1 186 ? 3.717 -9.444 -14.733 1.00 85.00 186 GLN A N 1
ATOM 1424 C CA . GLN A 1 186 ? 4.961 -10.183 -14.565 1.00 85.00 186 GLN A CA 1
ATOM 1425 C C . GLN A 1 186 ? 5.497 -10.218 -13.130 1.00 85.00 186 GLN A C 1
ATOM 1427 O O . GLN A 1 186 ? 6.280 -11.111 -12.831 1.00 85.00 186 GLN A O 1
ATOM 1432 N N . TYR A 1 187 ? 5.092 -9.299 -12.240 1.00 86.31 187 TYR A N 1
ATOM 1433 C CA . TYR A 1 187 ? 5.571 -9.308 -10.853 1.00 86.31 187 TYR A CA 1
ATOM 1434 C C . TYR A 1 187 ? 4.774 -10.203 -9.918 1.00 86.31 187 TYR A C 1
ATOM 1436 O O . TYR A 1 187 ? 5.311 -10.508 -8.870 1.00 86.31 187 TYR A O 1
ATOM 1444 N N . GLY A 1 188 ? 3.539 -10.614 -10.240 1.00 95.06 188 GLY A N 1
ATOM 1445 C CA . GLY A 1 188 ? 2.731 -11.449 -9.329 1.00 95.06 188 GLY A CA 1
ATOM 1446 C C . GLY A 1 188 ? 2.175 -10.722 -8.090 1.00 95.06 188 GLY A C 1
ATOM 1447 O O . GLY A 1 188 ? 1.940 -11.336 -7.042 1.00 95.06 188 GLY A O 1
ATOM 1448 N N . PHE A 1 189 ? 1.959 -9.399 -8.178 1.00 96.69 189 PHE A N 1
ATOM 1449 C CA . PHE A 1 189 ? 1.458 -8.585 -7.060 1.00 96.69 189 PHE A CA 1
ATOM 1450 C C . PHE A 1 189 ? 0.100 -9.029 -6.498 1.00 96.69 189 PHE A C 1
ATOM 1452 O O . PHE A 1 189 ? -0.186 -8.762 -5.332 1.00 96.69 189 PHE A O 1
ATOM 1459 N N . ASP A 1 190 ? -0.722 -9.719 -7.279 1.00 97.06 190 ASP A N 1
ATOM 1460 C CA . ASP A 1 190 ? -1.992 -10.308 -6.864 1.00 97.06 190 ASP A CA 1
ATOM 1461 C C . ASP A 1 190 ? -1.810 -11.432 -5.830 1.00 97.06 190 ASP A C 1
ATOM 1463 O O . ASP A 1 190 ? -2.675 -11.609 -4.972 1.00 97.06 190 ASP A O 1
ATOM 1467 N N . ARG A 1 191 ? -0.670 -12.128 -5.838 1.00 95.75 191 ARG A N 1
ATOM 1468 C CA . ARG A 1 191 ? -0.361 -13.227 -4.913 1.00 95.75 191 ARG A CA 1
ATOM 1469 C C . ARG A 1 191 ? 0.346 -12.729 -3.660 1.00 95.75 191 ARG A C 1
ATOM 1471 O O . ARG A 1 191 ? -0.189 -12.819 -2.558 1.00 95.75 191 ARG A O 1
ATOM 1478 N N . HIS A 1 192 ? 1.541 -12.160 -3.814 1.00 97.12 192 HIS A N 1
ATOM 1479 C CA . HIS A 1 192 ? 2.381 -11.765 -2.676 1.00 97.12 192 HIS A CA 1
ATOM 1480 C C . HIS A 1 192 ? 2.192 -10.306 -2.247 1.00 97.12 192 HIS A C 1
ATOM 1482 O O . HIS A 1 192 ? 2.912 -9.845 -1.369 1.00 97.12 192 HIS A O 1
ATOM 1488 N N . LYS A 1 193 ? 1.275 -9.538 -2.853 1.00 97.81 193 LYS A N 1
ATOM 1489 C CA . LYS A 1 193 ? 0.894 -8.175 -2.418 1.00 97.81 193 LYS A CA 1
ATOM 1490 C C . LYS A 1 193 ? 2.078 -7.207 -2.238 1.00 97.81 193 LYS A C 1
ATOM 1492 O O . LYS A 1 193 ? 2.052 -6.327 -1.373 1.00 97.81 193 LYS A O 1
ATOM 1497 N N . GLY A 1 194 ? 3.137 -7.381 -3.030 1.00 97.44 194 GLY A N 1
ATOM 1498 C CA . GLY A 1 194 ? 4.359 -6.569 -2.980 1.00 97.44 194 GLY A CA 1
ATOM 1499 C C . GLY A 1 194 ? 5.372 -6.950 -1.891 1.00 97.44 194 GLY A C 1
ATOM 1500 O O . GLY A 1 194 ? 6.401 -6.286 -1.777 1.00 97.44 194 GLY A O 1
ATOM 1501 N N . TYR A 1 195 ? 5.132 -7.998 -1.093 1.00 97.56 195 TYR A N 1
ATOM 1502 C CA . TYR A 1 195 ? 6.153 -8.542 -0.188 1.00 97.56 195 TYR A CA 1
ATOM 1503 C C . TYR A 1 195 ? 7.334 -9.109 -0.989 1.00 97.56 195 TYR A C 1
ATOM 1505 O O . TYR A 1 195 ? 7.148 -9.636 -2.084 1.00 97.56 195 TYR A O 1
ATOM 1513 N N . GLY A 1 196 ? 8.555 -8.976 -0.463 1.00 95.75 196 GLY A N 1
ATOM 1514 C CA . GLY A 1 196 ? 9.788 -9.443 -1.109 1.00 95.75 196 GLY A CA 1
ATOM 1515 C C . GLY A 1 196 ? 9.990 -10.953 -0.980 1.00 95.75 196 GLY A C 1
ATOM 1516 O O . GLY A 1 196 ? 10.948 -11.386 -0.350 1.00 95.75 196 GLY A O 1
ATOM 1517 N N . THR A 1 197 ? 9.076 -11.755 -1.531 1.00 96.62 197 THR A N 1
ATOM 1518 C CA . THR A 1 197 ? 9.245 -13.215 -1.615 1.00 96.62 197 THR A CA 1
ATOM 1519 C C . THR A 1 197 ? 10.416 -13.565 -2.535 1.00 96.62 197 THR A C 1
ATOM 1521 O O . THR A 1 197 ? 10.815 -12.756 -3.373 1.00 96.62 197 THR A O 1
ATOM 1524 N N . ALA A 1 198 ? 10.962 -14.779 -2.422 1.00 93.00 198 ALA A N 1
ATOM 1525 C CA . ALA A 1 198 ? 12.038 -15.228 -3.309 1.00 93.00 198 ALA A CA 1
ATOM 1526 C C . ALA A 1 198 ? 11.650 -15.118 -4.799 1.00 93.00 198 ALA A C 1
ATOM 1528 O O . ALA A 1 198 ? 12.452 -14.664 -5.610 1.00 93.00 198 ALA A O 1
ATOM 1529 N N . GLU A 1 199 ? 10.402 -15.464 -5.134 1.00 91.81 199 GLU A N 1
ATOM 1530 C CA . GLU A 1 199 ? 9.829 -15.323 -6.479 1.00 91.81 199 GLU A CA 1
ATOM 1531 C C . GLU A 1 199 ? 9.821 -13.859 -6.938 1.00 91.81 199 GLU A C 1
ATOM 1533 O O . GLU A 1 199 ? 10.362 -13.535 -7.994 1.00 91.81 199 GLU A O 1
ATOM 1538 N N . HIS A 1 200 ? 9.297 -12.958 -6.104 1.00 95.19 200 HIS A N 1
ATOM 1539 C CA . HIS A 1 200 ? 9.208 -11.539 -6.427 1.00 95.19 200 HIS A CA 1
ATOM 1540 C C . HIS A 1 200 ? 10.594 -10.904 -6.605 1.00 95.19 200 HIS A C 1
ATOM 1542 O O . HIS A 1 200 ? 10.847 -10.205 -7.583 1.00 95.19 200 HIS A O 1
ATOM 1548 N N . LEU A 1 201 ? 11.530 -11.198 -5.699 1.00 88.31 201 LEU A N 1
ATOM 1549 C CA . LEU A 1 201 ? 12.904 -10.702 -5.775 1.00 88.31 201 LEU A CA 1
ATOM 1550 C C . LEU A 1 201 ? 13.655 -11.245 -6.998 1.00 88.31 201 LEU A C 1
ATOM 1552 O O . LEU A 1 201 ? 14.456 -10.516 -7.578 1.00 88.31 201 LEU A O 1
ATOM 1556 N N . LYS A 1 202 ? 13.395 -12.493 -7.411 1.00 84.00 202 LYS A N 1
ATOM 1557 C CA . LYS A 1 202 ? 13.954 -13.068 -8.643 1.00 84.00 202 LYS A CA 1
ATOM 1558 C C . LYS A 1 202 ? 13.456 -12.319 -9.877 1.00 84.00 202 LYS A C 1
ATOM 1560 O O . LYS A 1 202 ? 14.259 -11.972 -10.734 1.00 84.00 202 LYS A O 1
ATOM 1565 N N . ILE A 1 203 ? 12.159 -12.015 -9.946 1.00 82.31 203 ILE A N 1
ATOM 1566 C CA . ILE A 1 203 ? 11.591 -11.222 -11.043 1.00 82.31 203 ILE A CA 1
ATOM 1567 C C . ILE A 1 203 ? 12.229 -9.828 -11.071 1.00 82.31 203 ILE A C 1
ATOM 1569 O O . ILE A 1 203 ? 12.727 -9.412 -12.112 1.00 82.31 203 ILE A O 1
ATOM 1573 N N . ILE A 1 204 ? 12.297 -9.138 -9.927 1.00 81.06 204 ILE A N 1
ATOM 1574 C CA . ILE A 1 204 ? 12.919 -7.806 -9.839 1.00 81.06 204 ILE A CA 1
ATOM 1575 C C . ILE A 1 204 ? 14.378 -7.836 -10.309 1.00 81.06 204 ILE A C 1
ATOM 1577 O O . ILE A 1 204 ? 14.803 -6.913 -10.996 1.00 81.06 204 ILE A O 1
ATOM 1581 N N . LYS A 1 205 ? 15.145 -8.880 -9.971 1.00 74.81 205 LYS A N 1
ATOM 1582 C CA . LYS A 1 205 ? 16.520 -9.045 -10.468 1.00 74.81 205 LYS A CA 1
ATOM 1583 C C . LYS A 1 205 ? 16.583 -9.249 -11.982 1.00 74.81 205 LYS A C 1
ATOM 1585 O O . LYS A 1 205 ? 17.460 -8.684 -12.617 1.00 74.81 205 LYS A O 1
ATOM 1590 N N . ASN A 1 206 ? 15.672 -10.040 -12.544 1.00 68.19 206 ASN A N 1
ATOM 1591 C CA . ASN A 1 206 ? 15.718 -10.427 -13.954 1.00 68.19 206 ASN A CA 1
ATOM 1592 C C . ASN A 1 206 ? 15.248 -9.313 -14.899 1.00 68.19 206 ASN A C 1
ATOM 1594 O O . ASN A 1 206 ? 15.850 -9.094 -15.944 1.00 68.19 206 ASN A O 1
ATOM 1598 N N . ILE A 1 207 ? 14.151 -8.635 -14.557 1.00 66.62 207 ILE A N 1
ATOM 1599 C CA . ILE A 1 207 ? 13.484 -7.673 -15.454 1.00 66.62 207 ILE A CA 1
ATOM 1600 C C . ILE A 1 207 ? 13.438 -6.245 -14.895 1.00 66.62 207 ILE A C 1
ATOM 1602 O O . ILE A 1 207 ? 12.895 -5.350 -15.541 1.00 66.62 207 ILE A O 1
ATOM 1606 N N . GLY A 1 208 ? 13.990 -6.023 -13.702 1.00 67.25 208 GLY A N 1
ATOM 1607 C CA . GLY A 1 208 ? 14.012 -4.728 -13.029 1.00 67.25 208 GLY A CA 1
ATOM 1608 C C . GLY A 1 208 ? 12.778 -4.406 -12.194 1.00 67.25 208 GLY A C 1
ATOM 1609 O O . GLY A 1 208 ? 11.815 -5.176 -12.172 1.00 67.25 208 GLY A O 1
ATOM 1610 N N . PRO A 1 209 ? 12.769 -3.264 -11.485 1.00 78.69 209 PRO A N 1
ATOM 1611 C CA . PRO A 1 209 ? 11.657 -2.841 -10.651 1.00 78.69 209 PRO A CA 1
ATOM 1612 C C . PRO A 1 209 ? 10.621 -2.066 -11.482 1.00 78.69 209 PRO A C 1
ATOM 1614 O O . PRO A 1 209 ? 10.958 -1.208 -12.290 1.00 78.69 209 PRO A O 1
ATOM 1617 N N . SER A 1 210 ? 9.333 -2.311 -11.248 1.00 79.62 210 SER A N 1
ATOM 1618 C CA . SER A 1 210 ? 8.247 -1.431 -11.710 1.00 79.62 210 SER A CA 1
ATOM 1619 C C . SER A 1 210 ? 8.179 -0.106 -10.930 1.00 79.62 210 SER A C 1
ATOM 1621 O O . SER A 1 210 ? 8.597 -0.088 -9.770 1.00 79.62 210 SER A O 1
ATOM 1623 N N . PRO A 1 211 ? 7.474 0.923 -11.445 1.00 83.12 211 PRO A N 1
ATOM 1624 C CA . PRO A 1 211 ? 7.252 2.206 -10.760 1.00 83.12 211 PRO A CA 1
ATOM 1625 C C . PRO A 1 211 ? 6.629 2.133 -9.354 1.00 83.12 211 PRO A C 1
ATOM 1627 O O . PRO A 1 211 ? 6.766 3.060 -8.563 1.00 83.12 211 PRO A O 1
ATOM 1630 N N . VAL A 1 212 ? 5.928 1.043 -9.020 1.00 88.81 212 VAL A N 1
ATOM 1631 C CA . VAL A 1 212 ? 5.348 0.848 -7.677 1.00 88.81 212 VAL A CA 1
ATOM 1632 C C . VAL A 1 212 ? 6.326 0.255 -6.653 1.00 88.81 212 VAL A C 1
ATOM 1634 O O . VAL A 1 212 ? 5.940 0.061 -5.501 1.00 88.81 212 VAL A O 1
ATOM 1637 N N . HIS A 1 213 ? 7.567 -0.066 -7.027 1.00 92.38 213 HIS A N 1
ATOM 1638 C CA . HIS A 1 213 ? 8.581 -0.512 -6.068 1.00 92.38 213 HIS A CA 1
ATOM 1639 C C . HIS A 1 213 ? 9.080 0.640 -5.197 1.00 92.38 213 HIS A C 1
ATOM 1641 O O . HIS A 1 213 ? 9.052 1.798 -5.601 1.00 92.38 213 HIS A O 1
ATOM 1647 N N . ARG A 1 214 ? 9.532 0.298 -3.989 1.00 91.50 214 ARG A N 1
ATOM 1648 C CA . ARG A 1 214 ? 10.169 1.209 -3.036 1.00 91.50 214 ARG A CA 1
ATOM 1649 C C . ARG A 1 214 ? 11.673 1.065 -3.175 1.00 91.50 214 ARG A C 1
ATOM 1651 O O . ARG A 1 214 ? 12.274 0.140 -2.627 1.00 91.50 214 ARG A O 1
ATOM 1658 N N . MET A 1 215 ? 12.275 1.956 -3.942 1.00 83.12 215 MET A N 1
ATOM 1659 C CA . MET A 1 215 ? 13.691 1.905 -4.293 1.00 83.12 215 MET A CA 1
ATOM 1660 C C . MET A 1 215 ? 14.597 2.127 -3.076 1.00 83.12 215 MET A C 1
ATOM 1662 O O . MET A 1 215 ? 15.738 1.674 -3.066 1.00 83.12 215 MET A O 1
ATOM 1666 N N . SER A 1 216 ? 14.086 2.751 -2.011 1.00 83.75 216 SER A N 1
ATOM 1667 C CA . SER A 1 216 ? 14.809 2.946 -0.749 1.00 83.75 216 SER A CA 1
ATOM 1668 C C . SER A 1 216 ? 14.861 1.698 0.147 1.00 83.75 216 SER A C 1
ATOM 1670 O O . SER A 1 216 ? 15.629 1.668 1.112 1.00 83.75 216 SER A O 1
ATOM 1672 N N . PHE A 1 217 ? 14.086 0.647 -0.149 1.00 90.31 217 PHE A N 1
ATOM 1673 C CA . PHE A 1 217 ? 13.988 -0.551 0.691 1.00 90.31 217 PHE A CA 1
ATOM 1674 C C . PHE A 1 217 ? 15.030 -1.598 0.301 1.00 90.31 217 PHE A C 1
ATOM 1676 O O . PHE A 1 217 ? 15.250 -1.869 -0.876 1.00 90.31 217 PHE A O 1
ATOM 1683 N N . ALA A 1 218 ? 15.634 -2.265 1.286 1.00 83.31 218 ALA A N 1
ATOM 1684 C CA . ALA A 1 218 ? 16.458 -3.436 1.003 1.00 83.31 218 ALA A CA 1
ATOM 1685 C C . ALA A 1 218 ? 15.581 -4.599 0.479 1.00 83.31 218 ALA A C 1
ATOM 1687 O O . ALA A 1 218 ? 14.475 -4.798 0.983 1.00 83.31 218 ALA A O 1
ATOM 1688 N N . PRO A 1 219 ? 16.065 -5.404 -0.489 1.00 83.25 219 PRO A N 1
ATOM 1689 C CA . PRO A 1 219 ? 17.396 -5.352 -1.101 1.00 83.25 219 PRO A CA 1
ATOM 1690 C C . PRO A 1 219 ? 17.531 -4.376 -2.282 1.00 83.25 219 PRO A C 1
ATOM 1692 O O . PRO A 1 219 ? 18.653 -4.177 -2.732 1.00 83.25 219 PRO A O 1
ATOM 1695 N N . LEU A 1 220 ? 16.442 -3.759 -2.753 1.00 81.44 220 LEU A N 1
ATOM 1696 C CA . LEU A 1 220 ? 16.446 -2.876 -3.925 1.00 81.44 220 LEU A CA 1
ATOM 1697 C C . LEU A 1 220 ? 17.421 -1.712 -3.735 1.00 81.44 220 LEU A C 1
ATOM 1699 O O . LEU A 1 220 ? 18.266 -1.495 -4.591 1.00 81.44 220 LEU A O 1
ATOM 1703 N N . SER A 1 221 ? 17.410 -1.042 -2.585 1.00 79.38 221 SER A N 1
ATOM 1704 C CA . SER A 1 221 ? 18.348 0.053 -2.318 1.00 79.38 221 SER A CA 1
ATOM 1705 C C . SER A 1 221 ? 19.806 -0.342 -2.538 1.00 79.38 221 SER A C 1
ATOM 1707 O O . SER A 1 221 ? 20.556 0.432 -3.110 1.00 79.38 221 SER A O 1
ATOM 1709 N N . ARG A 1 222 ? 20.202 -1.574 -2.204 1.00 73.44 222 ARG A N 1
ATOM 1710 C CA . ARG A 1 222 ? 21.565 -2.068 -2.458 1.00 73.44 222 ARG A CA 1
ATOM 1711 C C . ARG A 1 222 ? 21.840 -2.326 -3.936 1.00 73.44 222 ARG A C 1
ATOM 1713 O O . ARG A 1 222 ? 22.961 -2.124 -4.376 1.00 73.44 222 ARG A O 1
ATOM 1720 N N . TRP A 1 223 ? 20.839 -2.780 -4.683 1.00 68.56 223 TRP A N 1
ATOM 1721 C CA . TRP A 1 223 ? 20.965 -3.045 -6.117 1.00 68.56 223 TRP A CA 1
ATOM 1722 C C . TRP A 1 223 ? 21.007 -1.765 -6.959 1.00 68.56 223 TRP A C 1
ATOM 1724 O O . TRP A 1 223 ? 21.532 -1.812 -8.062 1.00 68.56 223 TRP A O 1
ATOM 1734 N N . TYR A 1 224 ? 20.490 -0.640 -6.447 1.00 57.47 224 TYR A N 1
ATOM 1735 C CA . TYR A 1 224 ? 20.337 0.604 -7.219 1.00 57.47 224 TYR A CA 1
ATOM 1736 C C . TYR A 1 224 ? 21.003 1.852 -6.588 1.00 57.47 224 TYR A C 1
ATOM 1738 O O . TYR A 1 224 ? 20.805 2.953 -7.094 1.00 57.47 224 TYR A O 1
ATOM 1746 N N . GLN A 1 225 ? 21.774 1.728 -5.493 1.00 47.66 225 GLN A N 1
ATOM 1747 C CA . GLN A 1 225 ? 22.507 2.848 -4.852 1.00 47.66 225 GLN A CA 1
ATOM 1748 C C . GLN A 1 225 ? 23.895 3.125 -5.442 1.00 47.66 225 GLN A C 1
ATOM 1750 O O . GLN A 1 225 ? 24.426 4.220 -5.259 1.00 47.66 225 GLN A O 1
ATOM 1755 N N . THR A 1 226 ? 24.512 2.172 -6.135 1.00 43.62 226 THR A N 1
ATOM 1756 C CA . THR A 1 226 ? 25.757 2.432 -6.862 1.00 43.62 226 THR A CA 1
ATOM 1757 C C . THR A 1 226 ? 25.396 3.271 -8.076 1.00 43.62 226 THR A C 1
ATOM 1759 O O . THR A 1 226 ? 24.662 2.781 -8.917 1.00 43.62 226 THR A O 1
ATOM 1762 N N . GLY A 1 227 ? 25.873 4.515 -8.180 1.00 37.75 227 GLY A N 1
ATOM 1763 C CA . GLY A 1 227 ? 25.565 5.484 -9.251 1.00 37.75 227 GLY A CA 1
ATOM 1764 C C . GLY A 1 227 ? 25.888 5.059 -10.694 1.00 37.75 227 GLY A C 1
ATOM 1765 O O . GLY A 1 227 ? 25.939 5.894 -11.590 1.00 37.75 227 GLY A O 1
ATOM 1766 N N . GLN A 1 228 ? 26.085 3.772 -10.942 1.00 38.97 228 GLN A N 1
ATOM 1767 C CA . GLN A 1 228 ? 25.738 3.154 -12.201 1.00 38.97 228 GLN A CA 1
ATOM 1768 C C . GLN A 1 228 ? 24.246 2.833 -12.138 1.00 38.97 228 GLN A C 1
ATOM 1770 O O . GLN A 1 228 ? 23.814 1.921 -11.438 1.00 38.97 228 GLN A O 1
ATOM 1775 N N . MET A 1 229 ? 23.451 3.543 -12.934 1.00 38.00 229 MET A N 1
ATOM 1776 C CA . MET A 1 229 ? 22.172 3.031 -13.421 1.00 38.00 229 MET A CA 1
ATOM 1777 C C . MET A 1 229 ? 22.472 1.844 -14.343 1.00 38.00 229 MET A C 1
ATOM 1779 O O . MET A 1 229 ? 22.165 1.878 -15.536 1.00 38.00 229 MET A O 1
ATOM 1783 N N . SER A 1 230 ? 23.183 0.845 -13.808 1.00 38.25 230 SER A N 1
ATOM 1784 C CA . SER A 1 230 ? 23.469 -0.342 -14.542 1.00 38.25 230 SER A CA 1
ATOM 1785 C C . SER A 1 230 ? 22.143 -1.057 -14.626 1.00 38.25 230 SER A C 1
ATOM 1787 O O . SER A 1 230 ? 21.553 -1.398 -13.596 1.00 38.25 230 SER A O 1
ATOM 1789 N N . LEU A 1 231 ? 21.636 -1.267 -15.836 1.00 41.50 231 LEU A N 1
ATOM 1790 C CA . LEU A 1 231 ? 20.649 -2.319 -15.975 1.00 41.50 231 LEU A CA 1
ATOM 1791 C C . LEU A 1 231 ? 21.275 -3.634 -15.459 1.00 41.50 231 LEU A C 1
ATOM 1793 O O . LEU A 1 231 ? 22.432 -3.726 -15.077 1.00 41.50 231 LEU A O 1
ATOM 1797 N N . PHE A 1 232 ? 20.453 -4.633 -15.287 1.00 44.12 232 PHE A N 1
ATOM 1798 C CA . PHE A 1 232 ? 20.718 -5.842 -14.516 1.00 44.12 232 PHE A CA 1
ATOM 1799 C C . PHE A 1 232 ? 21.923 -6.670 -14.996 1.00 44.12 232 PHE A C 1
ATOM 1801 O O . PHE A 1 232 ? 21.987 -6.969 -16.185 1.00 44.12 232 PHE A O 1
ATOM 1808 N N . PRO A 1 233 ? 22.785 -7.202 -14.103 1.00 38.22 233 PRO A N 1
ATOM 1809 C CA . PRO A 1 233 ? 23.658 -8.309 -14.474 1.00 38.22 233 PRO A CA 1
ATOM 1810 C C . PRO A 1 233 ? 22.788 -9.448 -15.016 1.00 38.22 233 PRO A C 1
ATOM 1812 O O . PRO A 1 233 ? 21.960 -10.015 -14.300 1.00 38.22 233 PRO A O 1
ATOM 1815 N N . LEU A 1 234 ? 22.923 -9.729 -16.308 1.00 43.03 234 LEU A N 1
ATOM 1816 C CA . LEU A 1 234 ? 22.295 -10.872 -16.944 1.00 43.03 234 LEU A CA 1
ATOM 1817 C C . LEU A 1 234 ? 23.208 -12.075 -16.731 1.00 43.03 234 LEU A C 1
ATOM 1819 O O . LEU A 1 234 ? 24.345 -12.069 -17.196 1.00 43.03 234 LEU A O 1
ATOM 1823 N N . ASP A 1 235 ? 22.679 -13.141 -16.137 1.00 41.12 235 ASP A N 1
ATOM 1824 C CA . ASP A 1 235 ? 23.336 -14.451 -16.183 1.00 41.12 235 ASP A CA 1
ATOM 1825 C C . ASP A 1 235 ? 23.243 -15.085 -17.599 1.00 41.12 235 ASP A C 1
ATOM 1827 O O . ASP A 1 235 ? 23.873 -16.109 -17.857 1.00 41.12 235 ASP A O 1
ATOM 1831 N N . ALA A 1 236 ? 22.472 -14.497 -18.538 1.00 42.84 236 ALA A N 1
ATOM 1832 C CA . ALA A 1 236 ? 22.329 -14.960 -19.928 1.00 42.84 236 ALA A CA 1
ATOM 1833 C C . ALA A 1 236 ? 21.740 -13.886 -20.884 1.00 42.84 236 ALA A C 1
ATOM 1835 O O . ALA A 1 236 ? 20.944 -13.056 -20.443 1.00 42.84 236 ALA A O 1
ATOM 1836 N N . PRO A 1 237 ? 22.061 -13.901 -22.198 1.00 45.06 237 PRO A N 1
ATOM 1837 C CA . PRO A 1 237 ? 21.455 -12.997 -23.178 1.00 45.06 237 PRO A CA 1
ATOM 1838 C C . PRO A 1 237 ? 19.925 -13.117 -23.179 1.00 45.06 237 PRO A C 1
ATOM 1840 O O . PRO A 1 237 ? 19.367 -14.209 -23.266 1.00 45.06 237 PRO A O 1
ATOM 1843 N N . ASP A 1 238 ? 19.269 -11.968 -23.045 1.00 54.09 238 ASP A N 1
ATOM 1844 C CA . ASP A 1 238 ? 17.841 -11.874 -22.771 1.00 54.09 238 ASP A CA 1
ATOM 1845 C C . ASP A 1 238 ? 16.971 -12.303 -23.962 1.00 54.09 238 ASP A C 1
ATOM 1847 O O . ASP A 1 238 ? 17.266 -11.997 -25.121 1.00 54.09 238 ASP A O 1
ATOM 1851 N N . THR A 1 239 ? 15.855 -12.963 -23.661 1.00 55.22 239 THR A N 1
ATOM 1852 C CA . THR A 1 239 ? 14.774 -13.207 -24.623 1.00 55.22 239 THR A CA 1
ATOM 1853 C C . THR A 1 239 ? 14.169 -11.863 -25.049 1.00 55.22 239 THR A C 1
ATOM 1855 O O . THR A 1 239 ? 13.936 -11.013 -24.192 1.00 55.22 239 THR A O 1
ATOM 1858 N N . GLY A 1 240 ? 13.893 -11.644 -26.343 1.00 60.84 240 GLY A N 1
ATOM 1859 C CA . GLY A 1 240 ? 13.470 -10.331 -26.883 1.00 60.84 240 GLY A CA 1
ATOM 1860 C C . GLY A 1 240 ? 12.393 -9.595 -26.062 1.00 60.84 240 GLY A C 1
ATOM 1861 O O . GLY A 1 240 ? 12.548 -8.415 -25.755 1.00 60.84 240 GLY A O 1
ATOM 1862 N N . LYS A 1 241 ? 11.397 -10.327 -25.546 1.00 62.84 241 LYS A N 1
ATOM 1863 C CA . LYS A 1 241 ? 10.294 -9.786 -24.729 1.00 62.84 241 LYS A CA 1
ATOM 1864 C C . LYS A 1 241 ? 10.727 -9.078 -23.440 1.00 62.84 241 LYS A C 1
ATOM 1866 O O . LYS A 1 241 ? 10.088 -8.116 -23.010 1.00 62.84 241 LYS A O 1
ATOM 1871 N N . ALA A 1 242 ? 11.775 -9.559 -22.775 1.00 65.62 242 ALA A N 1
ATOM 1872 C CA . ALA A 1 242 ? 12.259 -8.936 -21.544 1.00 65.62 242 ALA A CA 1
ATOM 1873 C C . ALA A 1 242 ? 13.155 -7.721 -21.839 1.00 65.62 242 ALA A C 1
ATOM 1875 O O . ALA A 1 242 ? 13.149 -6.762 -21.062 1.00 65.62 242 ALA A O 1
ATOM 1876 N N . ALA A 1 243 ? 13.800 -7.672 -23.008 1.00 73.50 243 ALA A N 1
ATOM 1877 C CA . ALA A 1 243 ? 14.498 -6.481 -23.478 1.00 73.50 243 ALA A CA 1
ATOM 1878 C C . ALA A 1 243 ? 13.512 -5.346 -23.790 1.00 73.50 243 ALA A C 1
ATOM 1880 O O . ALA A 1 243 ? 13.709 -4.228 -23.317 1.00 73.50 243 ALA A O 1
ATOM 1881 N N . GLU A 1 244 ? 12.413 -5.639 -24.493 1.00 76.06 244 GLU A N 1
ATOM 1882 C CA . GLU A 1 244 ? 11.324 -4.682 -24.764 1.00 76.06 244 GLU A CA 1
ATOM 1883 C C . GLU A 1 244 ? 10.732 -4.110 -23.477 1.00 76.06 244 GLU A C 1
ATOM 1885 O O . GLU A 1 244 ? 10.497 -2.908 -23.353 1.00 76.06 244 GLU A O 1
ATOM 1890 N N . TYR A 1 245 ? 10.502 -4.972 -22.486 1.00 71.88 245 TYR A N 1
ATOM 1891 C CA . TYR A 1 245 ? 9.974 -4.542 -21.201 1.00 71.88 245 TYR A CA 1
ATOM 1892 C C . TYR A 1 245 ? 10.956 -3.627 -20.453 1.00 71.88 245 TYR A C 1
ATOM 1894 O O . TYR A 1 245 ? 10.555 -2.583 -19.933 1.00 71.88 245 TYR A O 1
ATOM 1902 N N . ARG A 1 246 ? 12.249 -3.975 -20.434 1.00 73.00 246 ARG A N 1
ATOM 1903 C CA . ARG A 1 246 ? 13.298 -3.141 -19.825 1.00 73.00 246 ARG A CA 1
ATOM 1904 C C . ARG A 1 246 ? 13.437 -1.799 -20.534 1.00 73.00 246 ARG A C 1
ATOM 1906 O O . ARG A 1 246 ? 13.561 -0.779 -19.862 1.00 73.00 246 ARG A O 1
ATOM 1913 N N . ALA A 1 247 ? 13.345 -1.785 -21.859 1.00 82.31 247 ALA A N 1
ATOM 1914 C CA . ALA A 1 247 ? 13.295 -0.562 -22.644 1.00 82.31 247 ALA A CA 1
ATOM 1915 C C . ALA A 1 247 ? 12.077 0.301 -22.267 1.00 82.31 247 ALA A C 1
ATOM 1917 O O . ALA A 1 247 ? 12.241 1.476 -21.940 1.00 82.31 247 ALA A O 1
ATOM 1918 N N . ALA A 1 248 ? 10.875 -0.278 -22.210 1.00 80.81 248 ALA A N 1
ATOM 1919 C CA . ALA A 1 248 ? 9.659 0.442 -21.826 1.00 80.81 248 ALA A CA 1
ATOM 1920 C C . ALA A 1 248 ? 9.758 1.051 -20.416 1.00 80.81 248 ALA A C 1
ATOM 1922 O O . ALA A 1 248 ? 9.383 2.209 -20.208 1.00 80.81 248 ALA A O 1
ATOM 1923 N N . LEU A 1 249 ? 10.303 0.303 -19.450 1.00 71.25 249 LEU A N 1
ATOM 1924 C CA . LEU A 1 249 ? 10.573 0.806 -18.101 1.00 71.25 249 LEU A CA 1
ATOM 1925 C C . LEU A 1 249 ? 11.599 1.939 -18.102 1.00 71.25 249 LEU A C 1
ATOM 1927 O O . LEU A 1 249 ? 11.371 2.973 -17.479 1.00 71.25 249 LEU A O 1
ATOM 1931 N N . PHE A 1 250 ? 12.715 1.757 -18.805 1.00 78.25 250 PHE A N 1
ATOM 1932 C CA . PHE A 1 250 ? 13.765 2.760 -18.925 1.00 78.25 250 PHE A CA 1
ATOM 1933 C C . PHE A 1 250 ? 13.213 4.084 -19.474 1.00 78.25 250 PHE A C 1
ATOM 1935 O O . PHE A 1 250 ? 13.432 5.138 -18.878 1.00 78.25 250 PHE A O 1
ATOM 1942 N N . TYR A 1 251 ? 12.410 4.036 -20.537 1.00 83.00 251 TYR A N 1
ATOM 1943 C CA . TYR A 1 251 ? 11.752 5.224 -21.077 1.00 83.00 251 TYR A CA 1
ATOM 1944 C C . TYR A 1 251 ? 10.711 5.811 -20.115 1.00 83.00 251 TYR A C 1
ATOM 1946 O O . TYR A 1 251 ? 10.667 7.030 -19.936 1.00 83.00 251 TYR A O 1
ATOM 1954 N N . SER A 1 252 ? 9.922 4.974 -19.438 1.00 77.00 252 SER A N 1
ATOM 1955 C CA . SER A 1 252 ? 8.961 5.435 -18.424 1.00 77.00 252 SER A CA 1
ATOM 1956 C C . SER A 1 252 ? 9.656 6.206 -17.295 1.00 77.00 252 SER A C 1
ATOM 1958 O O . SER A 1 252 ? 9.198 7.278 -16.902 1.00 77.00 252 SER A O 1
ATOM 1960 N N . ASN A 1 253 ? 10.820 5.731 -16.840 1.00 67.69 253 ASN A N 1
ATOM 1961 C CA . ASN A 1 253 ? 11.645 6.406 -15.832 1.00 67.69 253 ASN A CA 1
ATOM 1962 C C . ASN A 1 253 ? 12.234 7.733 -16.335 1.00 67.69 253 ASN A C 1
ATOM 1964 O O . ASN A 1 253 ? 12.434 8.659 -15.553 1.00 67.69 253 ASN A O 1
ATOM 1968 N N . LEU A 1 254 ? 12.462 7.864 -17.644 1.00 74.88 254 LEU A N 1
ATOM 1969 C CA . LEU A 1 254 ? 12.827 9.132 -18.278 1.00 74.88 254 LEU A CA 1
ATOM 1970 C C . LEU A 1 254 ? 11.619 10.061 -18.508 1.00 74.88 254 LEU A C 1
ATOM 1972 O O . LEU A 1 254 ? 11.778 11.115 -19.129 1.00 74.88 254 LEU A O 1
ATOM 1976 N N . GLY A 1 255 ? 10.421 9.706 -18.038 1.00 78.00 255 GLY A N 1
ATOM 1977 C CA . GLY A 1 255 ? 9.208 10.516 -18.162 1.00 78.00 255 GLY A CA 1
ATOM 1978 C C . GLY A 1 255 ? 8.518 10.413 -19.523 1.00 78.00 255 GLY A C 1
ATOM 1979 O O . GLY A 1 255 ? 7.838 11.354 -19.931 1.00 78.00 255 GLY A O 1
ATOM 1980 N N . PHE A 1 256 ? 8.724 9.318 -20.254 1.00 89.12 256 PHE A N 1
ATOM 1981 C CA . PHE A 1 256 ? 7.926 8.991 -21.435 1.00 89.12 256 PHE A CA 1
ATOM 1982 C C . PHE A 1 256 ? 6.655 8.243 -21.020 1.00 89.12 256 PHE A C 1
ATOM 1984 O O . PHE A 1 256 ? 6.641 7.510 -20.036 1.00 89.12 256 PHE A O 1
ATOM 1991 N N . THR A 1 257 ? 5.588 8.404 -21.795 1.00 84.81 257 THR A N 1
ATOM 1992 C CA . THR A 1 257 ? 4.378 7.579 -21.708 1.00 84.81 257 THR A CA 1
ATOM 1993 C C . THR A 1 257 ? 4.450 6.504 -22.782 1.00 84.81 257 THR A C 1
ATOM 1995 O O . THR A 1 257 ? 4.647 6.839 -23.945 1.00 84.81 257 THR A O 1
ATOM 1998 N N . VAL A 1 258 ? 4.298 5.231 -22.423 1.00 87.25 258 VAL A N 1
ATOM 1999 C CA . VAL A 1 258 ? 4.177 4.150 -23.413 1.00 87.25 258 VAL A CA 1
ATOM 2000 C C . VAL A 1 258 ? 2.773 4.211 -24.012 1.00 87.25 258 VAL A C 1
ATOM 2002 O O . VAL A 1 258 ? 1.801 4.099 -23.268 1.00 87.25 258 VAL A O 1
ATOM 2005 N N . LEU A 1 259 ? 2.670 4.434 -25.322 1.00 89.25 259 LEU A N 1
ATOM 2006 C CA . LEU A 1 259 ? 1.404 4.410 -26.056 1.00 89.25 259 LEU A CA 1
ATOM 2007 C C . LEU A 1 259 ? 1.059 2.978 -26.463 1.00 89.25 259 LEU A C 1
ATOM 2009 O O . LEU A 1 259 ? -0.009 2.487 -26.118 1.00 89.25 259 LEU A O 1
ATOM 2013 N N . GLU A 1 260 ? 1.993 2.303 -27.135 1.00 88.19 260 GLU A N 1
ATOM 2014 C CA . GLU A 1 260 ? 1.827 0.936 -27.632 1.00 88.19 260 GLU A CA 1
ATOM 2015 C C . GLU A 1 260 ? 3.140 0.149 -27.553 1.00 88.19 260 GLU A C 1
ATOM 2017 O O . GLU A 1 260 ? 4.226 0.715 -27.385 1.00 88.19 260 GLU A O 1
ATOM 2022 N N . ARG A 1 261 ? 3.032 -1.179 -27.633 1.00 86.75 261 ARG A N 1
ATOM 2023 C CA . ARG A 1 261 ? 4.159 -2.118 -27.624 1.00 86.75 261 ARG A CA 1
ATOM 2024 C C . ARG A 1 261 ? 3.905 -3.214 -28.650 1.00 86.75 261 ARG A C 1
ATOM 2026 O O . ARG A 1 261 ? 2.776 -3.697 -28.715 1.00 86.75 261 ARG A O 1
ATOM 2033 N N . ASN A 1 262 ? 4.950 -3.633 -29.357 1.00 82.00 262 ASN A N 1
ATOM 2034 C CA . ASN A 1 262 ? 4.934 -4.706 -30.357 1.00 82.00 262 ASN A CA 1
ATOM 2035 C C . ASN A 1 262 ? 3.808 -4.497 -31.374 1.00 82.00 262 ASN A C 1
ATOM 2037 O O . ASN A 1 262 ? 2.938 -5.351 -31.564 1.00 82.00 262 ASN A O 1
ATOM 2041 N N . TRP A 1 263 ? 3.772 -3.296 -31.948 1.00 85.69 263 TRP A N 1
ATOM 2042 C CA . TRP A 1 263 ? 2.768 -2.927 -32.929 1.00 85.69 263 TRP A CA 1
ATOM 2043 C C . TRP A 1 263 ? 3.158 -3.493 -34.294 1.00 85.69 263 TRP A C 1
ATOM 2045 O O . TRP A 1 263 ? 4.278 -3.285 -34.758 1.00 85.69 263 TRP A O 1
ATOM 2055 N N . PHE A 1 264 ? 2.240 -4.214 -34.934 1.00 84.81 264 PHE A N 1
ATOM 2056 C CA . PHE A 1 264 ? 2.477 -4.894 -36.205 1.00 84.81 264 PHE A CA 1
ATOM 2057 C C . PHE A 1 264 ? 1.689 -4.250 -37.338 1.00 84.81 264 PHE A C 1
ATOM 2059 O O . PHE A 1 264 ? 0.515 -3.918 -37.189 1.00 84.81 264 PHE A O 1
ATOM 2066 N N . SER A 1 265 ? 2.334 -4.168 -38.496 1.00 84.12 265 SER A N 1
ATOM 2067 C CA . SER A 1 265 ? 1.779 -3.621 -39.730 1.00 84.12 265 SER A CA 1
ATOM 2068 C C . SER A 1 265 ? 2.177 -4.448 -40.941 1.00 84.12 265 SER A C 1
ATOM 2070 O O . SER A 1 265 ? 2.969 -5.389 -40.834 1.00 84.12 265 SER A O 1
ATOM 2072 N N . SER A 1 266 ? 1.653 -4.077 -42.110 1.00 81.44 266 SER A N 1
ATOM 2073 C CA . SER A 1 266 ? 2.041 -4.723 -43.365 1.00 81.44 266 SER A CA 1
ATOM 2074 C C . SER A 1 266 ? 3.507 -4.446 -43.734 1.00 81.44 266 SER A C 1
ATOM 2076 O O . SER A 1 266 ? 4.160 -5.295 -44.345 1.00 81.44 266 SER A O 1
ATOM 2078 N N . SER A 1 267 ? 4.049 -3.307 -43.290 1.00 81.12 267 SER A N 1
ATOM 2079 C CA . SER A 1 267 ? 5.431 -2.888 -43.542 1.00 81.12 267 SER A CA 1
ATOM 2080 C C . SER A 1 267 ? 6.457 -3.360 -42.503 1.00 81.12 267 SER A C 1
ATOM 2082 O O . SER A 1 267 ? 7.660 -3.359 -42.790 1.00 81.12 267 SER A O 1
ATOM 2084 N N . GLY A 1 268 ? 6.027 -3.779 -41.308 1.00 80.50 268 GLY A N 1
ATOM 2085 C CA . GLY A 1 268 ? 6.928 -4.248 -40.251 1.00 80.50 268 GLY A CA 1
ATOM 2086 C C . GLY A 1 268 ? 6.367 -4.163 -38.829 1.00 80.50 268 GLY A C 1
ATOM 2087 O O . GLY A 1 268 ? 5.201 -3.833 -38.616 1.00 80.50 268 GLY A O 1
ATOM 2088 N N . GLU A 1 269 ? 7.226 -4.471 -37.858 1.00 85.62 269 GLU A N 1
ATOM 2089 C CA . GLU A 1 269 ? 6.957 -4.389 -36.417 1.00 85.62 269 GLU A CA 1
ATOM 2090 C C . GLU A 1 269 ? 7.643 -3.157 -35.812 1.00 85.62 269 GLU A C 1
ATOM 2092 O O . GLU A 1 269 ? 8.748 -2.794 -36.225 1.00 85.62 269 GLU A O 1
ATOM 2097 N N . ILE A 1 270 ? 6.992 -2.538 -34.827 1.00 89.12 270 ILE A N 1
ATOM 2098 C CA . ILE A 1 270 ? 7.552 -1.491 -33.973 1.00 89.12 270 ILE A CA 1
ATOM 2099 C C . ILE A 1 270 ? 7.509 -1.973 -32.523 1.00 89.12 270 ILE A C 1
ATOM 2101 O O . ILE A 1 270 ? 6.429 -2.151 -31.953 1.00 89.12 270 ILE A O 1
ATOM 2105 N N . ASP A 1 271 ? 8.682 -2.131 -31.909 1.00 89.56 271 ASP A N 1
ATOM 2106 C CA . ASP A 1 271 ? 8.799 -2.681 -30.554 1.00 89.56 271 ASP A CA 1
ATOM 2107 C C . ASP A 1 271 ? 8.120 -1.779 -29.508 1.00 89.56 271 ASP A C 1
ATOM 2109 O O . ASP A 1 271 ? 7.37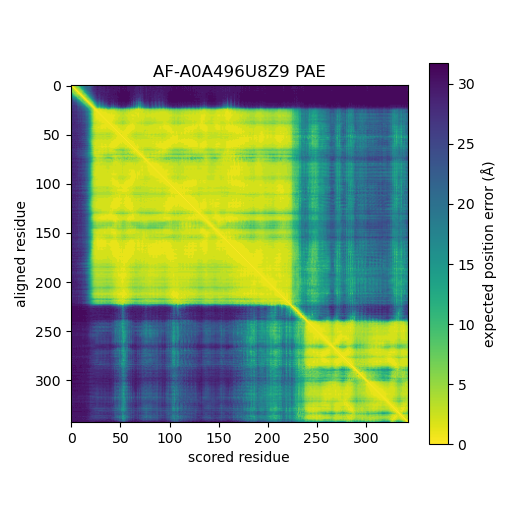5 -2.256 -28.650 1.00 89.56 271 ASP A O 1
ATOM 2113 N N . LEU A 1 272 ? 8.341 -0.459 -29.567 1.00 92.31 272 LEU A N 1
ATOM 2114 C CA . LEU A 1 272 ? 7.733 0.505 -28.644 1.00 92.31 272 LEU A CA 1
ATOM 2115 C C . LEU A 1 272 ? 7.285 1.782 -29.357 1.00 92.31 272 LEU A C 1
ATOM 2117 O O . LEU A 1 272 ? 8.040 2.378 -30.123 1.00 92.31 272 LEU A O 1
ATOM 2121 N N . ILE A 1 273 ? 6.095 2.266 -29.004 1.00 94.12 273 ILE A N 1
ATOM 2122 C CA . ILE A 1 273 ? 5.593 3.587 -29.397 1.00 94.12 273 ILE A CA 1
ATOM 2123 C C . ILE A 1 273 ? 5.392 4.402 -28.126 1.00 94.12 273 ILE A C 1
ATOM 2125 O O . ILE A 1 273 ? 4.649 4.006 -27.226 1.00 94.12 273 ILE A O 1
ATOM 2129 N N . LEU A 1 274 ? 6.089 5.528 -28.013 1.00 95.50 274 LEU A N 1
ATOM 2130 C CA . LEU A 1 274 ? 6.184 6.319 -26.788 1.00 95.50 274 LEU A CA 1
ATOM 2131 C C . LEU A 1 274 ? 5.803 7.776 -27.046 1.00 95.50 274 LEU A C 1
ATOM 2133 O O . LEU A 1 274 ? 5.932 8.268 -28.157 1.00 95.50 274 LEU A O 1
ATOM 2137 N N . LYS A 1 275 ? 5.410 8.512 -26.006 1.00 93.81 275 LYS A N 1
ATOM 2138 C CA . LYS A 1 275 ? 5.113 9.946 -26.080 1.00 93.81 275 LYS A CA 1
ATOM 2139 C C . LYS A 1 275 ? 5.831 10.722 -24.992 1.00 93.81 275 LYS A C 1
ATOM 2141 O O . LYS A 1 275 ? 5.769 10.355 -23.817 1.00 93.81 275 LYS A O 1
ATOM 2146 N N . LYS A 1 276 ? 6.454 11.844 -25.353 1.00 92.12 276 LYS A N 1
ATOM 2147 C CA . LYS A 1 276 ? 7.010 12.797 -24.387 1.00 92.12 276 LYS A CA 1
ATOM 2148 C C . LYS A 1 276 ? 6.955 14.215 -24.936 1.00 92.12 276 LYS A C 1
ATOM 2150 O O . LYS A 1 276 ? 7.416 14.472 -26.037 1.00 92.12 276 LYS A O 1
ATOM 2155 N N . ARG A 1 277 ? 6.408 15.143 -24.137 1.00 91.06 277 ARG A N 1
ATOM 2156 C CA . ARG A 1 277 ? 6.331 16.584 -24.461 1.00 91.06 277 ARG A CA 1
ATOM 2157 C C . ARG A 1 277 ? 5.746 16.879 -25.855 1.00 91.06 277 ARG A C 1
ATOM 2159 O O . ARG A 1 277 ? 6.228 17.757 -26.550 1.00 91.06 277 ARG A O 1
ATOM 2166 N N . GLY A 1 278 ? 4.707 16.141 -26.249 1.00 90.88 278 GLY A N 1
ATOM 2167 C CA . GLY A 1 278 ? 4.013 16.336 -27.529 1.00 90.88 278 GLY A CA 1
ATOM 2168 C C . GLY A 1 278 ? 4.557 15.511 -28.698 1.00 90.88 278 GLY A C 1
ATOM 2169 O O . GLY A 1 278 ? 3.796 15.279 -29.630 1.00 90.88 278 GLY A O 1
ATOM 2170 N N . VAL A 1 279 ? 5.782 14.988 -28.593 1.00 94.69 279 VAL A N 1
ATOM 2171 C CA . VAL A 1 279 ? 6.449 14.186 -29.632 1.00 94.69 279 VAL A CA 1
ATOM 2172 C C . VAL A 1 279 ? 6.171 12.694 -29.430 1.00 94.69 279 VAL A C 1
ATOM 2174 O O . VAL A 1 279 ? 6.225 12.209 -28.289 1.00 94.69 279 VAL A O 1
ATOM 2177 N N . VAL A 1 280 ? 5.890 11.973 -30.519 1.00 96.38 280 VAL A N 1
ATOM 2178 C CA . VAL A 1 280 ? 5.800 10.504 -30.548 1.00 96.38 280 VAL A CA 1
ATOM 2179 C C . VAL A 1 280 ? 7.126 9.901 -31.008 1.00 96.38 280 VAL A C 1
ATOM 2181 O O . VAL A 1 280 ? 7.727 10.342 -31.980 1.00 96.38 280 VAL A O 1
ATOM 2184 N N . TYR A 1 281 ? 7.594 8.887 -30.291 1.00 95.44 281 TYR A N 1
ATOM 2185 C CA . TYR A 1 281 ? 8.835 8.177 -30.567 1.00 95.44 281 TYR A CA 1
ATOM 2186 C C . TYR A 1 281 ? 8.512 6.737 -30.952 1.00 95.44 281 TYR A C 1
ATOM 2188 O O . TYR A 1 281 ? 7.894 6.026 -30.158 1.00 95.44 281 TYR A O 1
ATOM 2196 N N . PHE A 1 282 ? 8.966 6.304 -32.123 1.00 94.50 282 PHE A N 1
ATOM 2197 C CA . PHE A 1 282 ? 8.933 4.900 -32.530 1.00 94.50 282 PHE A CA 1
ATOM 2198 C C . PHE A 1 282 ? 10.313 4.311 -32.275 1.00 94.50 282 PHE A C 1
ATOM 2200 O O . PHE A 1 282 ? 11.314 4.792 -32.815 1.00 94.50 282 PHE A O 1
ATOM 2207 N N . VAL A 1 283 ? 10.371 3.327 -31.385 1.00 92.25 283 VAL A N 1
ATOM 2208 C CA . VAL A 1 283 ? 11.624 2.852 -30.813 1.00 92.25 283 VAL A CA 1
ATOM 2209 C C . VAL A 1 283 ? 11.835 1.380 -31.115 1.00 92.25 283 VAL A C 1
ATOM 2211 O O . VAL A 1 283 ? 11.026 0.541 -30.728 1.00 92.25 283 VAL A O 1
ATOM 2214 N N . GLU A 1 284 ? 12.967 1.080 -31.745 1.00 91.12 284 GLU A N 1
ATOM 2215 C CA . GLU A 1 284 ? 13.488 -0.277 -31.908 1.00 91.12 284 GLU A CA 1
ATOM 2216 C C . GLU A 1 284 ? 14.298 -0.685 -30.675 1.00 91.12 284 GLU A C 1
ATOM 2218 O O . GLU A 1 284 ? 15.187 0.040 -30.218 1.00 91.12 284 GLU A O 1
ATOM 2223 N N . VAL A 1 285 ? 14.056 -1.884 -30.164 1.00 87.44 285 VAL A N 1
ATOM 2224 C CA . VAL A 1 285 ? 14.745 -2.450 -29.013 1.00 87.44 285 VAL A CA 1
ATOM 2225 C C . VAL A 1 285 ? 15.758 -3.494 -29.472 1.00 87.44 285 VAL A C 1
ATOM 2227 O O . VAL A 1 285 ? 15.499 -4.415 -30.252 1.00 87.44 285 VAL A O 1
ATOM 2230 N N . LYS A 1 286 ? 16.987 -3.370 -28.975 1.00 85.25 286 LYS A N 1
ATOM 2231 C CA . LYS A 1 286 ? 18.062 -4.333 -29.228 1.00 85.25 286 LYS A CA 1
ATOM 2232 C C . LYS A 1 286 ? 18.640 -4.796 -27.910 1.00 85.25 286 LYS A C 1
ATOM 2234 O O . LYS A 1 286 ? 19.045 -3.969 -27.103 1.00 85.25 286 LYS A O 1
ATOM 2239 N N . SER A 1 287 ? 18.729 -6.107 -27.711 1.00 76.69 287 SER A N 1
ATOM 2240 C CA . SER A 1 287 ? 19.493 -6.677 -26.605 1.00 76.69 287 SER A CA 1
ATOM 2241 C C . SER A 1 287 ? 20.883 -7.117 -27.057 1.00 76.69 287 SER A C 1
ATOM 2243 O O . SER A 1 287 ? 21.056 -7.653 -28.153 1.00 76.69 287 SER A O 1
ATOM 2245 N N . THR A 1 288 ? 21.897 -6.891 -26.221 1.00 71.19 288 THR A N 1
ATOM 2246 C CA . THR A 1 288 ? 23.251 -7.421 -26.448 1.00 71.19 288 THR A CA 1
ATOM 2247 C C . THR A 1 288 ? 23.999 -7.637 -25.133 1.00 71.19 288 THR A C 1
ATOM 2249 O O . THR A 1 288 ? 23.641 -7.076 -24.103 1.00 71.19 288 THR A O 1
ATOM 2252 N N . LEU A 1 289 ? 25.059 -8.446 -25.156 1.00 67.06 289 LEU A N 1
ATOM 2253 C CA . LEU A 1 289 ? 26.016 -8.509 -24.048 1.00 67.06 289 LEU A CA 1
ATOM 2254 C C . LEU A 1 289 ? 26.839 -7.214 -23.989 1.00 67.06 289 LEU A C 1
ATOM 2256 O O . LEU A 1 289 ? 27.137 -6.627 -25.036 1.00 67.06 289 LEU A O 1
ATOM 2260 N N . SER A 1 290 ? 27.226 -6.806 -22.778 1.00 64.94 290 SER A N 1
ATOM 2261 C CA . SER A 1 290 ? 28.121 -5.668 -22.537 1.00 64.94 290 SER A CA 1
ATOM 2262 C C . SER A 1 290 ? 29.429 -5.836 -23.336 1.00 64.94 290 SER A C 1
ATOM 2264 O O . SER A 1 290 ? 29.999 -6.929 -23.380 1.00 64.94 290 SER A O 1
ATOM 2266 N N . GLY A 1 291 ? 29.879 -4.783 -24.023 1.00 65.00 291 GLY A N 1
ATOM 2267 C CA . GLY A 1 291 ? 31.063 -4.781 -24.896 1.00 65.00 291 GLY A CA 1
ATOM 2268 C C . GLY A 1 291 ? 30.812 -5.138 -26.372 1.00 65.00 291 GLY A C 1
ATOM 2269 O O . GLY A 1 291 ? 31.756 -5.155 -27.165 1.00 65.00 291 GLY A O 1
ATOM 2270 N N . ARG A 1 292 ? 29.565 -5.434 -26.775 1.00 69.19 292 ARG A N 1
ATOM 2271 C CA . ARG A 1 292 ? 29.176 -5.712 -28.180 1.00 69.19 292 ARG A CA 1
ATOM 2272 C C . ARG A 1 292 ? 28.249 -4.653 -28.789 1.00 69.19 292 ARG A C 1
ATOM 2274 O O . ARG A 1 292 ? 27.587 -4.898 -29.797 1.00 69.19 292 ARG A O 1
ATOM 2281 N N . GLU A 1 293 ? 28.215 -3.457 -28.216 1.00 71.50 293 GLU A N 1
ATOM 2282 C CA . GLU A 1 293 ? 27.274 -2.390 -28.563 1.00 71.50 293 GLU A CA 1
ATOM 2283 C C . GLU A 1 293 ? 27.411 -1.948 -30.023 1.00 71.50 293 GLU A C 1
ATOM 2285 O O . GLU A 1 293 ? 26.420 -1.870 -30.747 1.00 71.50 293 GLU A O 1
ATOM 2290 N N . LYS A 1 294 ? 28.648 -1.753 -30.502 1.00 70.94 294 LYS A N 1
ATOM 2291 C CA . LYS A 1 294 ? 28.914 -1.361 -31.898 1.00 70.94 294 LYS A CA 1
ATOM 2292 C C . LYS A 1 294 ? 28.375 -2.377 -32.911 1.00 70.94 294 LYS A C 1
ATOM 2294 O O . LYS A 1 294 ? 27.838 -1.983 -33.939 1.00 70.94 294 LYS A O 1
ATOM 2299 N N . GLN A 1 295 ? 28.483 -3.672 -32.615 1.00 73.56 295 GLN A N 1
ATOM 2300 C CA . GLN A 1 295 ? 28.003 -4.743 -33.498 1.00 73.56 295 GLN A CA 1
ATOM 2301 C C . GLN A 1 295 ? 26.475 -4.832 -33.494 1.00 73.56 295 GLN A C 1
ATOM 2303 O O . GLN A 1 295 ? 25.867 -5.117 -34.520 1.00 73.56 295 GLN A O 1
ATOM 2308 N N . ALA A 1 296 ? 25.845 -4.583 -32.344 1.00 69.81 296 ALA A N 1
ATOM 2309 C CA . ALA A 1 296 ? 24.393 -4.551 -32.237 1.00 69.81 296 ALA A CA 1
ATOM 2310 C C . ALA A 1 296 ? 23.791 -3.353 -32.989 1.00 69.81 296 ALA A C 1
ATOM 2312 O O . ALA A 1 296 ? 22.782 -3.515 -33.672 1.00 69.81 296 ALA A O 1
ATOM 2313 N N . LEU A 1 297 ? 24.440 -2.186 -32.931 1.00 70.12 297 LEU A N 1
ATOM 2314 C CA . LEU A 1 297 ? 24.021 -0.993 -33.672 1.00 70.12 297 LEU A CA 1
ATOM 2315 C C . LEU A 1 297 ? 24.200 -1.147 -35.187 1.00 70.12 297 LEU A C 1
ATOM 2317 O O . LEU A 1 297 ? 23.338 -0.713 -35.938 1.00 70.12 297 LEU A O 1
ATOM 2321 N N . GLN A 1 298 ? 25.249 -1.836 -35.647 1.00 71.38 298 GLN A N 1
ATOM 2322 C CA . GLN A 1 298 ? 25.436 -2.148 -37.074 1.00 71.38 298 GLN A CA 1
ATOM 2323 C C . GLN A 1 298 ? 24.327 -3.035 -37.663 1.00 71.38 298 GLN A C 1
ATOM 2325 O O . GLN A 1 298 ? 24.161 -3.067 -38.877 1.00 71.38 298 GLN A O 1
ATOM 2330 N N . LYS A 1 299 ? 23.558 -3.744 -36.823 1.00 67.56 299 LYS A N 1
ATOM 2331 C CA . LYS A 1 299 ? 22.384 -4.525 -37.251 1.00 67.56 299 LYS A CA 1
ATOM 2332 C C . LYS A 1 299 ? 21.115 -3.682 -37.402 1.00 67.56 299 LYS A C 1
ATOM 2334 O O . LYS A 1 299 ? 20.105 -4.204 -37.868 1.00 67.56 299 LYS A O 1
ATOM 2339 N N . ILE A 1 300 ? 21.138 -2.417 -36.983 1.00 72.88 300 ILE A N 1
ATOM 2340 C CA . ILE A 1 300 ? 20.103 -1.438 -37.323 1.00 72.88 300 ILE A CA 1
ATOM 2341 C C . ILE A 1 300 ? 20.543 -0.804 -38.641 1.00 72.88 300 ILE A C 1
ATOM 2343 O O . ILE A 1 300 ? 21.110 0.286 -38.684 1.00 72.88 300 ILE A O 1
ATOM 2347 N N . ASP A 1 301 ? 20.376 -1.570 -39.713 1.00 74.69 301 ASP A N 1
ATOM 2348 C CA . ASP A 1 301 ? 20.733 -1.136 -41.055 1.00 74.69 301 ASP A CA 1
ATOM 2349 C C . ASP A 1 301 ? 19.645 -0.238 -41.669 1.00 74.69 301 ASP A C 1
ATOM 2351 O O . ASP A 1 301 ? 18.540 -0.065 -41.143 1.00 74.69 301 ASP A O 1
ATOM 2355 N N . THR A 1 302 ? 19.969 0.358 -42.813 1.00 75.56 302 THR A N 1
ATOM 2356 C CA . THR A 1 302 ? 19.073 1.259 -43.547 1.00 75.56 302 THR A CA 1
ATOM 2357 C C . THR A 1 302 ? 17.777 0.578 -43.987 1.00 75.56 302 THR A C 1
ATOM 2359 O O . THR A 1 302 ? 16.740 1.235 -44.069 1.00 75.56 302 THR A O 1
ATOM 2362 N N . VAL A 1 303 ? 17.802 -0.739 -44.215 1.00 81.12 303 VAL A N 1
ATOM 2363 C CA . VAL A 1 303 ? 16.624 -1.528 -44.600 1.00 81.12 303 VAL A CA 1
ATOM 2364 C C . VAL A 1 303 ? 15.664 -1.655 -43.424 1.00 81.12 303 VAL A C 1
ATOM 2366 O O . VAL A 1 303 ? 14.456 -1.468 -43.580 1.00 81.12 303 VAL A O 1
ATOM 2369 N N . LYS A 1 304 ? 16.184 -1.939 -42.231 1.00 80.81 304 LYS A N 1
ATOM 2370 C CA . LYS A 1 304 ? 15.370 -2.050 -41.027 1.00 80.81 304 LYS A CA 1
ATOM 2371 C C . LYS A 1 304 ? 14.756 -0.709 -40.630 1.00 80.81 304 LYS A C 1
ATOM 2373 O O . LYS A 1 304 ? 13.572 -0.659 -40.311 1.00 80.81 304 LYS A O 1
ATOM 2378 N N . LEU A 1 305 ? 15.516 0.378 -40.734 1.00 81.81 305 LEU A N 1
ATOM 2379 C CA . LEU A 1 305 ? 15.001 1.726 -40.485 1.00 81.81 305 LEU A CA 1
ATOM 2380 C C . LEU A 1 305 ? 13.904 2.134 -41.472 1.00 81.81 305 LEU A C 1
ATOM 2382 O O . LEU A 1 305 ? 12.922 2.748 -41.061 1.00 81.81 305 LEU A O 1
ATOM 2386 N N . ALA A 1 306 ? 14.027 1.755 -42.746 1.00 84.19 306 ALA A N 1
ATOM 2387 C CA . ALA A 1 306 ? 12.977 1.985 -43.735 1.00 84.19 306 ALA A CA 1
ATOM 2388 C C . ALA A 1 306 ? 11.677 1.242 -43.378 1.00 84.19 306 ALA A C 1
ATOM 2390 O O . ALA A 1 306 ? 10.597 1.815 -43.477 1.00 84.19 306 ALA A O 1
ATOM 2391 N N . ARG A 1 307 ? 11.768 -0.002 -42.888 1.00 86.25 307 ARG A N 1
ATOM 2392 C CA . ARG A 1 307 ? 10.587 -0.759 -42.429 1.00 86.25 307 ARG A CA 1
ATOM 2393 C C . ARG A 1 307 ? 9.899 -0.098 -41.241 1.00 86.25 307 ARG A C 1
ATOM 2395 O O . ARG A 1 307 ? 8.680 0.004 -41.238 1.00 86.25 307 ARG A O 1
ATOM 2402 N N . ILE A 1 308 ? 10.674 0.381 -40.269 1.00 87.31 308 ILE A N 1
ATOM 2403 C CA . ILE A 1 308 ? 10.128 1.081 -39.098 1.00 87.31 308 ILE A CA 1
ATOM 2404 C C . ILE A 1 308 ? 9.488 2.409 -39.517 1.00 87.31 308 ILE A C 1
ATOM 2406 O O . ILE A 1 308 ? 8.429 2.744 -39.002 1.00 87.31 308 ILE A O 1
ATOM 2410 N N . ARG A 1 309 ? 10.079 3.145 -40.472 1.00 89.62 309 ARG A N 1
ATOM 2411 C CA . ARG A 1 309 ? 9.481 4.368 -41.045 1.00 89.62 309 ARG A CA 1
ATOM 2412 C C . ARG A 1 309 ? 8.117 4.095 -41.664 1.00 89.62 309 ARG A C 1
ATOM 2414 O O . ARG A 1 309 ? 7.146 4.733 -41.280 1.00 89.62 309 ARG A O 1
ATOM 2421 N N . ASN A 1 310 ? 8.039 3.110 -42.552 1.00 90.81 310 ASN A N 1
ATOM 2422 C CA . ASN A 1 310 ? 6.786 2.758 -43.217 1.00 90.81 310 ASN A CA 1
ATOM 2423 C C . ASN A 1 310 ? 5.735 2.262 -42.209 1.00 90.81 310 ASN A C 1
ATOM 2425 O O . ASN A 1 310 ? 4.574 2.655 -42.267 1.00 90.81 310 ASN A O 1
ATOM 2429 N N . ALA A 1 311 ? 6.152 1.452 -41.232 1.00 91.06 311 ALA A N 1
ATOM 2430 C CA . ALA A 1 311 ? 5.287 1.027 -40.138 1.00 91.06 311 ALA A CA 1
ATOM 2431 C C . ALA A 1 311 ? 4.793 2.239 -39.318 1.00 91.06 311 ALA A C 1
ATOM 2433 O O . ALA A 1 311 ? 3.610 2.341 -39.009 1.00 91.06 311 ALA A O 1
ATOM 2434 N N . ALA A 1 312 ? 5.663 3.200 -39.002 1.00 92.12 312 ALA A N 1
ATOM 2435 C CA . ALA A 1 312 ? 5.287 4.408 -38.273 1.00 92.12 312 ALA A CA 1
ATOM 2436 C C . ALA A 1 312 ? 4.258 5.249 -39.047 1.00 92.12 312 ALA A C 1
ATOM 2438 O O . ALA A 1 312 ? 3.305 5.741 -38.448 1.00 92.12 312 ALA A O 1
ATOM 2439 N N . GLU A 1 313 ? 4.400 5.368 -40.369 1.00 92.62 313 GLU A N 1
ATOM 2440 C CA . GLU A 1 313 ? 3.410 6.016 -41.240 1.00 92.62 313 GLU A CA 1
ATOM 2441 C C . GLU A 1 313 ? 2.050 5.310 -41.202 1.00 92.62 313 GLU A C 1
ATOM 2443 O O . GLU A 1 313 ? 1.022 5.973 -41.048 1.00 92.62 313 GLU A O 1
ATOM 2448 N N . GLU A 1 314 ? 2.031 3.976 -41.252 1.00 92.44 314 GLU A N 1
ATOM 2449 C CA . GLU A 1 314 ? 0.801 3.192 -41.092 1.00 92.44 314 GLU A CA 1
ATOM 2450 C C . GLU A 1 314 ? 0.170 3.400 -39.702 1.00 92.44 314 GLU A C 1
ATOM 2452 O O . GLU A 1 314 ? -1.049 3.559 -39.600 1.00 92.44 314 GLU A O 1
ATOM 2457 N N . TRP A 1 315 ? 0.972 3.472 -38.633 1.00 94.69 315 TRP A N 1
ATOM 2458 C CA . TRP A 1 315 ? 0.468 3.741 -37.282 1.00 94.69 315 TRP A CA 1
ATOM 2459 C C . TRP A 1 315 ? -0.136 5.145 -37.172 1.00 94.69 315 TRP A C 1
ATOM 2461 O O . TRP A 1 315 ? -1.215 5.325 -36.602 1.00 94.69 315 TRP A O 1
ATOM 2471 N N . MET A 1 316 ? 0.527 6.151 -37.746 1.00 93.81 316 MET A N 1
ATOM 2472 C CA . MET A 1 316 ? 0.017 7.524 -37.782 1.00 93.81 316 MET A CA 1
ATOM 2473 C C . MET A 1 316 ? -1.299 7.610 -38.553 1.00 93.81 316 MET A C 1
ATOM 2475 O O . MET A 1 316 ? -2.243 8.235 -38.072 1.00 93.81 316 MET A O 1
ATOM 2479 N N . ALA A 1 317 ? -1.394 6.944 -39.707 1.00 92.06 317 ALA A N 1
ATOM 2480 C CA . ALA A 1 317 ? -2.623 6.882 -40.492 1.00 92.06 317 ALA A CA 1
ATOM 2481 C C . ALA A 1 317 ? -3.759 6.186 -39.722 1.00 92.06 317 ALA A C 1
ATOM 2483 O O . ALA A 1 317 ? -4.884 6.682 -39.709 1.00 92.06 317 ALA A O 1
ATOM 2484 N N . ALA A 1 318 ? -3.461 5.080 -39.032 1.00 90.69 318 ALA A N 1
ATOM 2485 C CA . ALA A 1 318 ? -4.437 4.329 -38.243 1.00 90.69 318 ALA A CA 1
ATOM 2486 C C . ALA A 1 318 ? -4.951 5.103 -37.016 1.00 90.69 318 ALA A C 1
ATOM 2488 O O . ALA A 1 318 ? -6.110 4.959 -36.631 1.00 90.69 318 ALA A O 1
ATOM 2489 N N . THR A 1 319 ? -4.101 5.928 -36.399 1.00 91.69 319 THR A N 1
ATOM 2490 C CA . THR A 1 319 ? -4.438 6.698 -35.189 1.00 91.69 319 THR A CA 1
ATOM 2491 C C . THR A 1 319 ? -4.871 8.138 -35.469 1.00 91.69 319 THR A C 1
ATOM 2493 O O . THR A 1 319 ? -5.349 8.821 -34.562 1.00 91.69 319 THR A O 1
ATOM 2496 N N . GLY A 1 320 ? -4.709 8.617 -36.705 1.00 92.00 320 GLY A N 1
ATOM 2497 C CA . GLY A 1 320 ? -4.937 10.013 -37.080 1.00 92.00 320 GLY A CA 1
ATOM 2498 C C . GLY A 1 320 ? -3.924 10.988 -36.468 1.00 92.00 320 GLY A C 1
ATOM 2499 O O . GLY A 1 320 ? -4.224 12.175 -36.331 1.00 92.00 320 GLY A O 1
ATOM 2500 N N . TYR A 1 321 ? -2.746 10.514 -36.050 1.00 91.75 321 TYR A N 1
ATOM 2501 C CA . TYR A 1 321 ? -1.721 11.364 -35.446 1.00 91.75 321 TYR A CA 1
ATOM 2502 C C . TYR A 1 321 ? -0.961 12.162 -36.514 1.00 91.75 321 TYR A C 1
ATOM 2504 O O . TYR A 1 321 ? -0.355 11.590 -37.413 1.00 91.75 321 TYR A O 1
ATOM 2512 N N . THR A 1 322 ? -0.951 13.491 -36.383 1.00 91.38 322 THR A N 1
ATOM 2513 C CA . THR A 1 322 ? -0.275 14.419 -37.314 1.00 91.38 322 THR A CA 1
ATOM 2514 C C . THR A 1 322 ? 0.790 15.285 -36.629 1.00 91.38 322 THR A C 1
ATOM 2516 O O . THR A 1 322 ? 1.155 16.343 -37.139 1.00 91.38 322 THR A O 1
ATOM 2519 N N . GLY A 1 323 ? 1.211 14.908 -35.419 1.00 90.81 323 GLY A N 1
ATOM 2520 C CA . GLY A 1 323 ? 2.182 15.664 -34.626 1.00 90.81 323 GLY A CA 1
ATOM 2521 C C . GLY A 1 323 ? 3.636 15.297 -34.928 1.00 90.81 323 GLY A C 1
ATOM 2522 O O . GLY A 1 323 ? 3.935 14.504 -35.819 1.00 90.81 323 GLY A O 1
ATOM 2523 N N . GLU A 1 324 ? 4.556 15.876 -34.158 1.00 94.56 324 GLU A N 1
ATOM 2524 C CA . GLU A 1 324 ? 5.989 15.613 -34.305 1.00 94.56 324 GLU A CA 1
ATOM 2525 C C . GLU A 1 324 ? 6.353 14.167 -33.950 1.00 94.56 324 GLU A C 1
ATOM 2527 O O . GLU A 1 324 ? 5.933 13.628 -32.922 1.00 94.56 324 GLU A O 1
ATOM 2532 N N . CYS A 1 325 ? 7.197 13.563 -34.787 1.00 93.38 325 CYS A N 1
ATOM 2533 C CA . CYS A 1 325 ? 7.625 12.177 -34.657 1.00 93.38 325 CYS A CA 1
ATOM 2534 C C . CYS A 1 325 ? 9.149 12.064 -34.639 1.00 93.38 325 CYS A C 1
ATOM 2536 O O . CYS A 1 325 ? 9.844 12.829 -35.306 1.00 93.38 325 CYS A O 1
ATOM 2538 N N . ALA A 1 326 ? 9.665 11.065 -33.929 1.00 92.38 326 ALA A N 1
ATOM 2539 C CA . ALA A 1 326 ? 11.077 10.710 -33.936 1.00 92.38 326 ALA A CA 1
ATOM 2540 C C . ALA A 1 326 ? 11.268 9.191 -33.993 1.00 92.38 326 ALA A C 1
ATOM 2542 O O . ALA A 1 326 ? 10.477 8.424 -33.441 1.00 92.38 326 ALA A O 1
ATOM 2543 N N . LEU A 1 327 ? 12.354 8.766 -34.635 1.00 91.25 327 LEU A N 1
ATOM 2544 C CA . LEU A 1 327 ? 12.813 7.381 -34.629 1.00 91.25 327 LEU A CA 1
ATOM 2545 C C . LEU A 1 327 ? 13.984 7.247 -33.671 1.00 91.25 327 LEU A C 1
ATOM 2547 O O . LEU A 1 327 ? 14.939 8.025 -33.718 1.00 91.25 327 LEU A O 1
ATOM 2551 N N . GLU A 1 328 ? 13.934 6.233 -32.822 1.00 89.94 328 GLU A N 1
ATOM 2552 C CA . GLU A 1 328 ? 15.051 5.906 -31.948 1.00 89.94 328 GLU A CA 1
ATOM 2553 C C . GLU A 1 328 ? 15.322 4.411 -31.951 1.00 89.94 328 GLU A C 1
ATOM 2555 O O . GLU A 1 328 ? 14.464 3.582 -32.242 1.00 89.94 328 GLU A O 1
ATOM 2560 N N . ALA A 1 329 ? 16.539 4.064 -31.569 1.00 88.25 329 ALA A N 1
ATOM 2561 C CA . ALA A 1 329 ? 16.844 2.741 -31.086 1.00 88.25 329 ALA A CA 1
ATOM 2562 C C . ALA A 1 329 ? 17.262 2.827 -29.624 1.00 88.25 329 ALA A C 1
ATOM 2564 O O . ALA A 1 329 ? 17.887 3.794 -29.183 1.00 88.25 329 ALA A O 1
ATOM 2565 N N . VAL A 1 330 ? 16.960 1.784 -28.867 1.00 86.25 330 VAL A N 1
ATOM 2566 C CA . VAL A 1 330 ? 17.493 1.601 -27.525 1.00 86.25 330 VAL A CA 1
ATOM 2567 C C . VAL A 1 330 ? 18.239 0.288 -27.464 1.00 86.25 330 VAL A C 1
ATOM 2569 O O . VAL A 1 330 ? 17.720 -0.783 -27.791 1.00 86.25 330 VAL A O 1
ATOM 2572 N N . LEU A 1 331 ? 19.492 0.385 -27.039 1.00 82.94 331 LEU A N 1
ATOM 2573 C CA . LEU A 1 331 ? 20.301 -0.782 -26.770 1.00 82.94 331 LEU A CA 1
ATOM 2574 C C . LEU A 1 331 ? 20.182 -1.113 -25.292 1.00 82.94 331 LEU A C 1
ATOM 2576 O O . LEU A 1 331 ? 20.556 -0.308 -24.444 1.00 82.94 331 LEU A O 1
ATOM 2580 N N . VAL A 1 332 ? 19.668 -2.298 -25.004 1.00 77.56 332 VAL A N 1
ATOM 2581 C CA . VAL A 1 332 ? 19.524 -2.856 -23.667 1.00 77.56 332 VAL A CA 1
ATOM 2582 C C . VAL A 1 332 ? 20.622 -3.897 -23.481 1.00 77.56 332 VAL A C 1
ATOM 2584 O O . VAL A 1 332 ? 20.586 -4.974 -24.077 1.00 77.56 332 VAL A O 1
ATOM 2587 N N . THR A 1 333 ? 21.626 -3.589 -22.671 1.00 68.12 333 THR A N 1
ATOM 2588 C CA . THR A 1 333 ? 22.628 -4.576 -22.272 1.00 68.12 333 THR A CA 1
ATOM 2589 C C . THR A 1 333 ? 22.188 -5.330 -21.022 1.00 68.12 333 THR A C 1
ATOM 2591 O O . THR A 1 333 ? 21.055 -5.179 -20.547 1.00 68.12 333 THR A O 1
ATOM 2594 N N . ALA A 1 334 ? 23.065 -6.193 -20.505 1.00 57.56 334 ALA A N 1
ATOM 2595 C CA . ALA A 1 334 ? 22.995 -6.546 -19.097 1.00 57.56 334 ALA A CA 1
ATOM 2596 C C . ALA A 1 334 ? 23.011 -5.240 -18.307 1.00 57.56 334 ALA A C 1
ATOM 2598 O O . ALA A 1 334 ? 21.986 -4.813 -17.800 1.00 57.56 334 ALA A O 1
ATOM 2599 N N . ASP A 1 335 ? 24.111 -4.507 -18.421 1.00 54.94 335 ASP A N 1
ATOM 2600 C CA . ASP A 1 335 ? 24.451 -3.470 -17.466 1.00 54.94 335 ASP A CA 1
ATOM 2601 C C . ASP A 1 335 ? 23.951 -2.065 -17.802 1.00 54.94 335 ASP A C 1
ATOM 2603 O O . ASP A 1 335 ? 24.366 -1.126 -17.154 1.00 54.94 335 ASP A O 1
ATOM 2607 N N . SER A 1 336 ? 23.126 -1.820 -18.819 1.00 61.41 336 SER A N 1
ATOM 2608 C CA . SER A 1 336 ? 22.668 -0.457 -19.158 1.00 61.41 336 SER A CA 1
ATOM 2609 C C . SER A 1 336 ? 21.556 -0.445 -20.204 1.00 61.41 336 SER A C 1
ATOM 2611 O O . SER A 1 336 ? 21.403 -1.402 -20.959 1.00 61.41 336 SER A O 1
ATOM 2613 N N . ALA A 1 337 ? 20.801 0.655 -20.284 1.00 73.19 337 ALA A N 1
ATOM 2614 C CA . ALA A 1 337 ? 20.084 1.016 -21.504 1.00 73.19 337 ALA A CA 1
ATOM 2615 C C . ALA A 1 337 ? 20.569 2.370 -21.997 1.00 73.19 337 ALA A C 1
ATOM 2617 O O . ALA A 1 337 ? 20.666 3.328 -21.228 1.00 73.19 337 ALA A O 1
ATOM 2618 N N . VAL A 1 338 ? 20.852 2.440 -23.293 1.00 78.12 338 VAL A N 1
ATOM 2619 C CA . VAL A 1 338 ? 21.351 3.646 -23.947 1.00 78.12 338 VAL A CA 1
ATOM 2620 C C . VAL A 1 338 ? 20.475 3.951 -25.154 1.00 78.12 338 VAL A C 1
ATOM 2622 O O . VAL A 1 338 ? 20.186 3.069 -25.964 1.00 78.12 338 VAL A O 1
ATOM 2625 N N . ARG A 1 339 ? 20.032 5.210 -25.246 1.00 86.50 339 ARG A N 1
ATOM 2626 C CA . ARG A 1 339 ? 19.247 5.727 -26.373 1.00 86.50 339 ARG A CA 1
ATOM 2627 C C . ARG A 1 339 ? 20.177 6.123 -27.504 1.00 86.50 339 ARG A C 1
ATOM 2629 O O . ARG A 1 339 ? 21.169 6.811 -27.272 1.00 86.50 339 ARG A O 1
ATOM 2636 N N . TYR A 1 340 ? 19.788 5.765 -28.712 1.00 81.94 340 TYR A N 1
ATOM 2637 C CA . TYR A 1 340 ? 20.445 6.145 -29.947 1.00 81.94 340 TYR A CA 1
ATOM 2638 C C . TYR A 1 340 ? 19.400 6.810 -30.838 1.00 81.94 340 TYR A C 1
ATOM 2640 O O . TYR A 1 340 ? 18.569 6.115 -31.427 1.00 81.94 340 TYR A O 1
ATOM 2648 N N . PRO A 1 341 ? 19.396 8.151 -30.912 1.00 79.88 341 PRO A N 1
ATOM 2649 C CA . PRO A 1 341 ? 18.608 8.855 -31.908 1.00 79.88 341 PRO A CA 1
ATOM 2650 C C . PRO A 1 341 ? 19.023 8.374 -33.292 1.00 79.88 341 PRO A C 1
ATOM 2652 O O . PRO A 1 341 ? 20.219 8.303 -33.589 1.00 79.88 341 PRO A O 1
ATOM 2655 N N . VAL A 1 342 ? 18.045 8.030 -34.120 1.00 76.19 342 VAL A N 1
ATOM 2656 C CA . VAL A 1 342 ? 18.301 7.641 -35.502 1.00 76.19 342 VAL A CA 1
ATOM 2657 C C . VAL A 1 342 ? 17.960 8.831 -36.390 1.00 76.19 342 VAL A C 1
ATOM 2659 O O . VAL A 1 342 ? 16.863 9.376 -36.281 1.00 76.19 342 VAL A O 1
ATOM 2662 N N . GLN A 1 343 ? 18.916 9.249 -37.225 1.00 58.53 343 GLN A N 1
ATOM 2663 C CA . GLN A 1 343 ? 18.724 10.337 -38.190 1.00 58.53 343 GLN A CA 1
ATOM 2664 C C . GLN A 1 343 ? 17.835 9.920 -39.365 1.00 58.53 343 GLN A C 1
ATOM 2666 O O . GLN A 1 343 ? 18.002 8.804 -39.916 1.00 58.53 343 GLN A O 1
#

Mean predicted aligned error: 13.39 Å

pLDDT: mean 83.77, std 18.46, range [31.17, 98.81]

Sequence (343 aa):
SCSTSERKPAGQQGSKSAECSRSKLSERFLFDQSYRLEYGVIAGLDEAGRGPVAGPLVACAVVMREDFDHEVLNDSKKLTDRVRRQLKPVIEDAARQISLGIVSSSEIDSNRMAWAVRTSFKRAMAPLIQRTDMFLIDGNSVSGLDVPARFLVKGDSKSLSIAAASVIAKVTRDDMMIEAHRRYPQYGFDRHKGYGTAEHLKIIKNIGPSPVHRMSFAPLSRWYQTGQMSLFPLDAPDTGKAAEYRAALFYSNLGFTVLERNWFSSSGEIDLILKKRGVVYFVEVKSTLSGREKQALQKIDTVKLARIRNAAEEWMAATGYTGECALEAVLVTADSAVRYPVQ

Foldseek 3Di:
DDDDDDDDDDDDDDPPPPPPPPDPFDLQLVLVLVCCVVFNWEKEKEWDDLAFQFWKIKMKIFGFDNPDGDPPQFQQVPDDLVVLVVCLVVRVVGTPDMFMQIDALVNCLVPPSLVRVLRRLLRNCVVPQVPHREYEYEDDDRPDSPHHYDYDDRSRHRHSNNSSRNSNNHNVLLVRQVVVCVVVVQQVCNPCVRHPDPSNVVSCQAQNDDPRGNCCDPPNVVVCVPPQPWAHQDPDFDDVVSQLSSVCRVVVVVVKAWPDAQDDDPLGTFGTWIDDPFEIEGEATWEDEPPCVVVRVVVCDPSVVVSSVVSVVVVCVVVVPPTHYFYWYWYRYNTDIDIDGDD

Secondary structure (DSSP, 8-state):
----------------------PPPPHHHHHHHHHHHHHSSEEEEEEE-SS-SBS-EEEEEEEE-TT---TT---GGGS-HHHHHHHHHHHHHHEEEEEEEEE-HHHHHHHHHHHHHHHHHHHHHTTTGGG-SEEEEESS--S---S-EEEETTGGGT-HHHHHHHHHHHHHHHHHHHHHHHH-GGG-HHHHTT---HHHHHHHHHH---TTB-TTSTTHHHHH-SS--PPP--SSPPPHHHHHHHHHHHHHHTTPEEEEEEEE-SS-EEEEEEEETTEEEEEEEEE--TT-HHHHHHTS-HHHHHHHHHHHHHHHHHHT--S-EEEEEEEE-SS-EEEEE--

Nearest PDB structures (foldseek):
  7uwe-assembly1_C  TM=9.597E-01  e=1.563E-21  Escherichia coli
  5y9p-assembly1_A  TM=9.276E-01  e=4.029E-20  Staphylococcus aureus
  3o3g-assembly1_A  TM=8.239E-01  e=2.111E-21  Thermotoga maritima
  3o3h-assembly1_A  TM=8.288E-01  e=1.284E-20  Thermotoga maritima
  7uwh-assembly1_C  TM=9.495E-01  e=3.967E-19  Escherichia coli

Solvent-accessible surface area (backbone atoms only — not comparable to full-atom values): 18856 Å² total; per-residue (Å²): 131,88,81,90,85,87,83,79,80,92,77,80,88,72,81,76,76,80,77,75,77,77,74,78,79,48,70,25,40,53,46,45,49,54,50,32,75,74,57,46,43,51,26,9,22,24,72,27,49,85,82,36,40,22,50,44,36,23,19,14,25,22,26,56,41,92,85,67,72,59,91,84,70,42,36,44,87,82,44,52,72,69,54,40,62,62,43,42,62,56,47,62,71,48,32,78,43,78,34,64,4,74,32,48,20,62,59,27,50,76,58,37,63,74,48,37,52,50,50,11,48,50,48,11,39,61,88,43,54,95,70,42,55,32,35,39,30,46,39,75,86,71,82,90,72,93,61,60,68,45,63,27,77,65,20,28,74,43,26,44,39,15,9,49,9,28,31,47,12,39,52,53,46,48,51,53,23,37,56,48,14,74,78,43,57,87,57,44,22,64,78,56,50,28,39,76,43,75,69,38,48,50,41,35,53,72,58,46,77,59,89,47,37,25,60,68,35,81,68,47,25,72,74,64,64,55,92,58,81,47,36,43,82,55,97,57,88,71,58,69,72,53,37,45,50,39,49,53,48,55,41,40,75,73,63,34,45,79,75,49,62,66,45,76,51,98,56,31,67,38,49,31,32,32,37,46,98,79,32,38,36,44,29,45,69,42,71,48,59,78,94,42,58,72,66,58,53,63,70,66,36,74,70,57,53,49,26,41,50,51,24,48,52,53,50,27,66,76,70,68,59,85,70,55,73,46,48,33,36,34,44,32,36,25,50,29,72,48,81,40,82,54,135

Radius of gyration: 30.08 Å; Cα contacts (8 Å, |Δi|>4): 605; chains: 1; bounding box: 89×77×82 Å